Protein AF-A0A937V7T0-F1 (afdb_monomer_lite)

Structure (mmCIF, N/CA/C/O backbone):
data_AF-A0A937V7T0-F1
#
_entry.id   AF-A0A937V7T0-F1
#
loop_
_atom_site.group_PDB
_atom_site.id
_atom_site.type_symbol
_atom_site.label_atom_id
_atom_site.label_alt_id
_atom_site.label_comp_id
_atom_site.label_asym_id
_atom_site.label_entity_id
_atom_site.label_seq_id
_atom_site.pdbx_PDB_ins_code
_atom_site.Cartn_x
_atom_site.Cartn_y
_atom_site.Cartn_z
_atom_site.occupancy
_atom_site.B_iso_or_equiv
_atom_site.auth_seq_id
_atom_site.auth_comp_id
_atom_site.auth_asym_id
_atom_site.auth_atom_id
_atom_site.pdbx_PDB_model_num
ATOM 1 N N . ALA A 1 1 ? 19.449 -15.587 -31.059 1.00 54.81 1 ALA A N 1
ATOM 2 C CA . ALA A 1 1 ? 17.989 -15.802 -31.189 1.00 54.81 1 ALA A CA 1
ATOM 3 C C . ALA A 1 1 ? 17.597 -15.607 -32.650 1.00 54.81 1 ALA A C 1
ATOM 5 O O . ALA A 1 1 ? 18.315 -14.890 -33.337 1.00 54.81 1 ALA A O 1
ATOM 6 N N . ALA A 1 2 ? 16.520 -16.229 -33.144 1.00 70.38 2 ALA A N 1
ATOM 7 C CA . ALA A 1 2 ? 16.022 -15.907 -34.486 1.00 70.38 2 ALA A CA 1
ATOM 8 C C . ALA A 1 2 ? 15.699 -14.396 -34.561 1.00 70.38 2 ALA A C 1
ATOM 10 O O . ALA A 1 2 ? 15.141 -13.869 -33.594 1.00 70.38 2 ALA A O 1
ATOM 11 N N . PRO A 1 3 ? 16.054 -13.688 -35.648 1.00 67.50 3 PRO A N 1
ATOM 12 C CA . PRO A 1 3 ? 15.946 -12.228 -35.719 1.00 67.50 3 PRO A CA 1
ATOM 13 C C . PRO A 1 3 ? 14.509 -11.705 -35.546 1.00 67.50 3 PRO A C 1
ATOM 15 O O . PRO A 1 3 ? 14.329 -10.595 -35.059 1.00 67.50 3 PRO A O 1
ATOM 18 N N . THR A 1 4 ? 13.492 -12.521 -35.834 1.00 84.75 4 THR A N 1
ATOM 19 C CA . THR A 1 4 ? 12.067 -12.170 -35.692 1.00 84.75 4 THR A CA 1
ATOM 20 C C . THR A 1 4 ? 11.474 -12.538 -34.332 1.00 84.75 4 THR A C 1
ATOM 22 O O . THR A 1 4 ? 10.326 -12.217 -34.058 1.00 84.75 4 THR A O 1
ATOM 25 N N . ALA A 1 5 ? 12.234 -13.170 -33.430 1.00 89.44 5 ALA A N 1
ATOM 26 C CA . ALA A 1 5 ? 11.671 -13.800 -32.236 1.00 89.44 5 ALA A CA 1
ATOM 27 C C . ALA A 1 5 ? 10.850 -12.852 -31.343 1.00 89.44 5 ALA A C 1
ATOM 29 O O . ALA A 1 5 ? 9.887 -13.309 -30.734 1.00 89.44 5 ALA A O 1
ATOM 30 N N . ILE A 1 6 ? 11.240 -11.579 -31.223 1.00 91.75 6 ILE A N 1
ATOM 31 C CA . ILE A 1 6 ? 10.503 -10.557 -30.456 1.00 91.75 6 ILE A CA 1
ATOM 32 C C . ILE A 1 6 ? 9.344 -9.970 -31.274 1.00 91.75 6 ILE A C 1
ATOM 34 O O . ILE A 1 6 ? 8.326 -9.613 -30.697 1.00 91.75 6 ILE A O 1
ATOM 38 N N . GLN A 1 7 ? 9.469 -9.904 -32.600 1.00 89.50 7 GLN A N 1
ATOM 39 C CA . GLN A 1 7 ? 8.379 -9.473 -33.482 1.00 89.50 7 GLN A CA 1
ATOM 40 C C . GLN A 1 7 ? 7.221 -10.480 -33.435 1.00 89.50 7 GLN A C 1
ATOM 42 O O . GLN A 1 7 ? 6.069 -10.081 -33.312 1.00 89.50 7 GLN A O 1
ATOM 47 N N . ASP A 1 8 ? 7.544 -11.776 -33.438 1.00 92.19 8 ASP A N 1
ATOM 48 C CA . ASP A 1 8 ? 6.568 -12.870 -33.372 1.00 92.19 8 ASP A CA 1
ATOM 49 C C . ASP A 1 8 ? 5.848 -12.943 -32.008 1.00 92.19 8 ASP A C 1
ATOM 51 O O . ASP A 1 8 ? 4.727 -13.436 -31.912 1.00 92.19 8 ASP A O 1
ATOM 55 N N . ASP A 1 9 ? 6.494 -12.478 -30.933 1.00 95.56 9 ASP A N 1
ATOM 56 C CA . ASP A 1 9 ? 5.943 -12.467 -29.572 1.00 95.56 9 ASP A CA 1
ATOM 57 C C . ASP A 1 9 ? 6.499 -11.273 -28.768 1.00 95.56 9 ASP A C 1
ATOM 59 O O . ASP A 1 9 ? 7.510 -11.420 -28.063 1.00 95.56 9 ASP A O 1
ATOM 63 N N . PRO A 1 10 ? 5.843 -10.095 -28.831 1.00 95.94 10 PRO A N 1
ATOM 64 C CA . PRO A 1 10 ? 6.327 -8.857 -28.209 1.00 95.94 10 PRO A CA 1
ATOM 65 C C . PRO A 1 10 ? 6.536 -8.951 -26.694 1.00 95.94 10 PRO A C 1
ATOM 67 O O . PRO A 1 10 ? 7.383 -8.249 -26.142 1.00 95.94 10 PRO A O 1
ATOM 70 N N . LEU A 1 11 ? 5.854 -9.880 -26.008 1.00 97.19 11 LEU A N 1
ATOM 71 C CA . LEU A 1 11 ? 6.065 -10.154 -24.580 1.00 97.19 11 LEU A CA 1
ATOM 72 C C . LEU A 1 11 ? 7.529 -10.512 -24.269 1.00 97.19 11 LEU A C 1
ATOM 74 O O . LEU A 1 11 ? 8.022 -10.277 -23.163 1.00 97.19 11 LEU A O 1
ATOM 78 N N . ARG A 1 12 ? 8.256 -11.073 -25.242 1.00 96.81 12 ARG A N 1
ATOM 79 C CA . ARG A 1 12 ? 9.672 -11.418 -25.086 1.00 96.81 12 ARG A CA 1
ATOM 80 C C . ARG A 1 12 ? 10.554 -10.197 -24.838 1.00 96.81 12 ARG A C 1
ATOM 82 O O . ARG A 1 12 ? 11.613 -10.371 -24.245 1.00 96.81 12 ARG A O 1
ATOM 89 N N . ALA A 1 13 ? 10.119 -8.989 -25.201 1.00 96.56 13 ALA A N 1
ATOM 90 C CA . ALA A 1 13 ? 10.805 -7.754 -24.830 1.00 96.56 13 ALA A CA 1
ATOM 91 C C . ALA A 1 13 ? 10.806 -7.539 -23.305 1.00 96.56 13 ALA A C 1
ATOM 93 O O . ALA A 1 13 ? 11.864 -7.310 -22.720 1.00 96.56 13 ALA A O 1
ATOM 94 N N . LEU A 1 14 ? 9.652 -7.721 -22.646 1.00 96.88 14 LEU A N 1
ATOM 95 C CA . LEU A 1 14 ? 9.545 -7.652 -21.182 1.00 96.88 14 LEU A CA 1
ATOM 96 C C . LEU A 1 14 ? 10.373 -8.763 -20.518 1.00 96.88 14 LEU A C 1
ATOM 98 O O . LEU A 1 14 ? 11.143 -8.503 -19.592 1.00 96.88 14 LEU A O 1
ATOM 102 N N . ARG A 1 15 ? 10.305 -9.990 -21.059 1.00 96.81 15 ARG A N 1
ATOM 103 C CA . ARG A 1 15 ? 11.122 -11.122 -20.581 1.00 96.81 15 ARG A CA 1
ATOM 104 C C . ARG A 1 15 ? 12.617 -10.871 -20.720 1.00 96.81 15 ARG A C 1
ATOM 106 O O . ARG A 1 15 ? 13.365 -11.255 -19.828 1.00 96.81 15 ARG A O 1
ATOM 113 N N . ALA A 1 16 ? 13.061 -10.264 -21.820 1.00 95.50 16 ALA A N 1
ATOM 114 C CA . ALA A 1 16 ? 14.467 -9.939 -22.036 1.00 95.50 16 ALA A CA 1
ATOM 115 C C . ALA A 1 16 ? 14.968 -8.966 -20.964 1.00 95.50 16 ALA A C 1
ATOM 117 O O . ALA A 1 16 ? 16.021 -9.205 -20.380 1.00 95.50 16 ALA A O 1
ATOM 118 N N . VAL A 1 17 ? 14.179 -7.936 -20.640 1.00 95.69 17 VAL A N 1
ATOM 119 C CA . VAL A 1 17 ? 14.479 -7.001 -19.546 1.00 95.69 17 VAL A CA 1
ATOM 120 C C . VAL A 1 17 ? 14.519 -7.720 -18.199 1.00 95.69 17 VAL A C 1
ATOM 122 O O . VAL A 1 17 ? 15.493 -7.560 -17.460 1.00 95.69 17 VAL A O 1
ATOM 125 N N . ARG A 1 18 ? 13.524 -8.571 -17.902 1.00 95.94 18 ARG A N 1
ATOM 126 C CA . ARG A 1 18 ? 13.512 -9.363 -16.665 1.00 95.94 18 ARG A CA 1
ATOM 127 C C . ARG A 1 18 ? 14.758 -10.228 -16.529 1.00 95.94 18 ARG A C 1
ATOM 129 O O . ARG A 1 18 ? 15.444 -10.150 -15.519 1.00 95.94 18 ARG A O 1
ATOM 136 N N . LEU A 1 19 ? 15.062 -11.030 -17.547 1.00 94.56 19 LEU A N 1
ATOM 137 C CA . LEU A 1 19 ? 16.209 -11.936 -17.536 1.00 94.56 19 LEU A CA 1
ATOM 138 C C . LEU A 1 19 ? 17.535 -11.176 -17.449 1.00 94.56 19 LEU A C 1
ATOM 140 O O . LEU A 1 19 ? 18.403 -11.593 -16.691 1.00 94.56 19 LEU A O 1
ATOM 144 N N . ALA A 1 20 ? 17.676 -10.056 -18.163 1.00 93.38 20 ALA A N 1
ATOM 145 C CA . ALA A 1 20 ? 18.885 -9.242 -18.120 1.00 93.38 20 ALA A CA 1
ATOM 146 C C . ALA A 1 20 ? 19.186 -8.739 -16.703 1.00 93.38 20 ALA A C 1
ATOM 148 O O . ALA A 1 20 ? 20.307 -8.880 -16.229 1.00 93.38 20 ALA A O 1
ATOM 149 N N . VAL A 1 21 ? 18.192 -8.209 -15.984 1.00 92.12 21 VAL A N 1
ATOM 150 C CA . VAL A 1 21 ? 18.433 -7.715 -14.617 1.00 92.12 21 VAL A CA 1
ATOM 151 C C . VAL A 1 21 ? 18.510 -8.854 -13.603 1.00 92.12 21 VAL A C 1
ATOM 153 O O . VAL A 1 21 ? 19.365 -8.804 -12.726 1.00 92.12 21 VAL A O 1
ATOM 156 N N . SER A 1 22 ? 17.653 -9.877 -13.702 1.00 90.75 22 SER A N 1
ATOM 157 C CA . SER A 1 22 ? 17.640 -10.994 -12.744 1.00 90.75 22 SER A CA 1
ATOM 158 C C . SER A 1 22 ? 18.892 -11.868 -12.812 1.00 90.75 22 SER A C 1
ATOM 160 O O . SER A 1 22 ? 19.263 -12.446 -11.798 1.00 90.75 22 SER A O 1
ATOM 162 N N . LEU A 1 23 ? 19.518 -11.987 -13.986 1.00 91.81 23 LEU A N 1
ATOM 163 C CA . LEU A 1 23 ? 20.726 -12.792 -14.202 1.00 91.81 23 LEU A CA 1
ATOM 164 C C . LEU A 1 23 ? 21.989 -11.936 -14.374 1.00 91.81 23 LEU A C 1
ATOM 166 O O . LEU A 1 23 ? 23.038 -12.471 -14.714 1.00 91.81 23 LEU A O 1
ATOM 170 N N . GLU A 1 24 ? 21.881 -10.618 -14.182 1.00 91.25 24 GLU A N 1
ATOM 171 C CA . GLU A 1 24 ? 22.983 -9.659 -14.341 1.00 91.25 24 GLU A CA 1
ATOM 172 C C . GLU A 1 24 ? 23.672 -9.725 -15.721 1.00 91.25 24 GLU A C 1
ATOM 174 O O . GLU A 1 24 ? 24.883 -9.566 -15.858 1.00 91.25 24 GLU A O 1
ATOM 179 N N . LEU A 1 25 ? 22.875 -9.933 -16.773 1.00 93.12 25 LEU A N 1
ATOM 180 C CA . LEU A 1 25 ? 23.322 -10.013 -18.162 1.00 93.12 25 LEU A CA 1
ATOM 181 C C . LEU A 1 25 ? 23.140 -8.682 -18.900 1.00 93.12 25 LEU A C 1
ATOM 183 O O . LEU A 1 25 ? 22.287 -7.857 -18.568 1.00 93.12 25 LEU A O 1
ATOM 187 N N . GLN A 1 26 ? 23.905 -8.507 -19.977 1.00 92.81 26 GLN A N 1
ATOM 188 C CA . GLN A 1 26 ? 23.728 -7.405 -20.921 1.00 92.81 26 GLN A CA 1
ATOM 189 C C . GLN A 1 26 ? 22.924 -7.862 -22.140 1.00 92.81 26 GLN A C 1
ATOM 191 O O . GLN A 1 26 ? 23.176 -8.925 -22.707 1.00 92.81 26 GLN A O 1
ATOM 196 N N . ILE A 1 27 ? 21.961 -7.041 -22.564 1.00 92.56 27 ILE A N 1
ATOM 197 C CA . ILE A 1 27 ? 21.230 -7.267 -23.813 1.00 92.56 27 ILE A CA 1
ATOM 198 C C . ILE A 1 27 ? 22.128 -6.818 -24.968 1.00 92.56 27 ILE A C 1
ATOM 200 O O . ILE A 1 27 ? 22.554 -5.665 -25.013 1.00 92.56 27 ILE A O 1
ATOM 204 N N . GLU A 1 28 ? 22.397 -7.721 -25.910 1.00 94.50 28 GLU A N 1
ATOM 205 C CA . GLU A 1 28 ? 23.161 -7.422 -27.124 1.00 94.50 28 GLU A CA 1
ATOM 206 C C . GLU A 1 28 ? 22.555 -6.222 -27.892 1.00 94.50 28 GLU A C 1
ATOM 208 O O . GLU A 1 28 ? 21.328 -6.164 -28.036 1.00 94.50 28 GLU A O 1
ATOM 213 N N . PRO A 1 29 ? 23.366 -5.302 -28.459 1.00 93.00 29 PRO A N 1
ATOM 214 C CA . PRO A 1 29 ? 22.870 -4.113 -29.162 1.00 93.00 29 PRO A CA 1
ATOM 215 C C . PRO A 1 29 ? 21.818 -4.384 -30.249 1.00 93.00 29 PRO A C 1
ATOM 217 O O . PRO A 1 29 ? 20.822 -3.664 -30.328 1.00 93.00 29 PRO A O 1
ATOM 220 N N . ALA A 1 30 ? 21.991 -5.439 -31.054 1.00 91.56 30 ALA A N 1
ATOM 221 C CA . ALA A 1 30 ? 21.019 -5.816 -32.083 1.00 91.56 30 ALA A CA 1
ATOM 222 C C . ALA A 1 30 ? 19.675 -6.248 -31.469 1.00 91.56 30 ALA A C 1
ATOM 224 O O . ALA A 1 30 ? 18.610 -5.798 -31.892 1.00 91.56 30 ALA A O 1
ATOM 225 N N . THR A 1 31 ? 19.721 -7.054 -30.403 1.00 93.12 31 THR A N 1
ATOM 226 C CA . THR A 1 31 ? 18.528 -7.468 -29.652 1.00 93.12 31 THR A CA 1
ATOM 227 C C . THR A 1 31 ? 17.846 -6.268 -28.990 1.00 93.12 31 THR A C 1
ATOM 229 O O . THR A 1 31 ? 16.620 -6.185 -28.988 1.00 93.12 31 THR A O 1
ATOM 232 N N . LEU A 1 32 ? 18.614 -5.300 -28.484 1.00 93.25 32 LEU A N 1
ATOM 233 C CA . LEU A 1 32 ? 18.079 -4.081 -27.876 1.00 93.25 32 LEU A CA 1
ATOM 234 C C . LEU A 1 32 ? 17.244 -3.253 -28.864 1.00 93.25 32 LEU A C 1
ATOM 236 O O . LEU A 1 32 ? 16.213 -2.697 -28.481 1.00 93.25 32 LEU A O 1
ATOM 240 N N . GLY A 1 33 ? 17.653 -3.206 -30.137 1.00 92.19 33 GLY A N 1
ATOM 241 C CA . GLY A 1 33 ? 16.866 -2.594 -31.210 1.00 92.19 33 GLY A CA 1
ATOM 242 C C . GLY A 1 33 ? 15.484 -3.237 -31.347 1.00 92.19 33 GLY A C 1
ATOM 243 O O . GLY A 1 33 ? 14.475 -2.534 -31.376 1.00 92.19 33 GLY A O 1
ATOM 244 N N . HIS A 1 34 ? 15.420 -4.571 -31.329 1.00 93.81 34 HIS A N 1
ATOM 245 C CA . HIS A 1 34 ? 14.153 -5.308 -31.378 1.00 93.81 34 HIS A CA 1
ATOM 246 C C . HIS A 1 34 ? 13.306 -5.124 -30.111 1.00 93.81 34 HIS A C 1
ATOM 248 O O . HIS A 1 34 ? 12.088 -5.011 -30.203 1.00 93.81 34 HIS A O 1
ATOM 254 N N . VAL A 1 35 ? 13.935 -5.052 -28.933 1.00 94.81 35 VAL A N 1
ATOM 255 C CA . VAL A 1 35 ? 13.242 -4.785 -27.662 1.00 94.81 35 VAL A CA 1
ATOM 256 C C . VAL A 1 35 ? 12.553 -3.419 -27.691 1.00 94.81 35 VAL A C 1
ATOM 258 O O . VAL A 1 35 ? 11.394 -3.326 -27.302 1.00 94.81 35 VAL A O 1
ATOM 261 N N . ARG A 1 36 ? 13.221 -2.373 -28.197 1.00 94.19 36 ARG A N 1
ATOM 262 C CA . ARG A 1 36 ? 12.617 -1.036 -28.344 1.00 94.19 36 ARG A CA 1
ATOM 263 C C . ARG A 1 36 ? 11.476 -1.028 -29.361 1.00 94.19 36 ARG A C 1
ATOM 265 O O . ARG A 1 36 ? 10.423 -0.461 -29.088 1.00 94.19 36 ARG A O 1
ATOM 272 N N . ALA A 1 37 ? 11.663 -1.692 -30.502 1.00 92.44 37 ALA A N 1
ATOM 273 C CA . ALA A 1 37 ? 10.636 -1.795 -31.539 1.00 92.44 37 ALA A CA 1
ATOM 274 C C . ALA A 1 37 ? 9.373 -2.542 -31.064 1.00 92.44 37 ALA A C 1
ATOM 276 O O . ALA A 1 37 ? 8.284 -2.300 -31.574 1.00 92.44 37 ALA A O 1
ATOM 277 N N . ALA A 1 38 ? 9.490 -3.414 -30.055 1.00 93.50 38 ALA A N 1
ATOM 278 C CA . ALA A 1 38 ? 8.354 -4.155 -29.512 1.00 93.50 38 ALA A CA 1
ATOM 279 C C . ALA A 1 38 ? 7.282 -3.261 -28.871 1.00 93.50 38 ALA A C 1
ATOM 281 O O . ALA A 1 38 ? 6.136 -3.698 -28.765 1.00 93.50 38 ALA A O 1
ATOM 282 N N . ARG A 1 39 ? 7.623 -2.027 -28.465 1.00 91.56 39 ARG A N 1
ATOM 283 C CA . ARG A 1 39 ? 6.689 -1.070 -27.848 1.00 91.56 39 ARG A CA 1
ATOM 284 C C . ARG A 1 39 ? 5.387 -0.949 -28.634 1.00 91.56 39 ARG A C 1
ATOM 286 O O . ARG A 1 39 ? 4.314 -1.033 -28.044 1.00 91.56 39 ARG A O 1
ATOM 293 N N . ASP A 1 40 ? 5.490 -0.810 -29.951 1.00 89.81 40 ASP A N 1
ATOM 294 C CA . ASP A 1 40 ? 4.345 -0.544 -30.827 1.00 89.81 40 ASP A CA 1
ATOM 295 C C . ASP A 1 40 ? 3.435 -1.782 -30.994 1.00 89.81 40 ASP A C 1
ATOM 297 O O . ASP A 1 40 ? 2.316 -1.684 -31.493 1.00 89.81 40 ASP A O 1
ATOM 301 N N . HIS A 1 41 ? 3.888 -2.948 -30.521 1.00 92.38 41 HIS A N 1
ATOM 302 C CA . HIS A 1 41 ? 3.184 -4.226 -30.619 1.00 92.38 41 HIS A CA 1
ATOM 303 C C . HIS A 1 41 ? 2.805 -4.829 -29.256 1.00 92.38 41 HIS A C 1
ATOM 305 O O . HIS A 1 41 ? 2.068 -5.814 -29.215 1.00 92.38 41 HIS A O 1
ATOM 311 N N . LEU A 1 42 ? 3.246 -4.250 -28.130 1.00 91.44 42 LEU A N 1
ATOM 312 C CA . LEU A 1 42 ? 2.926 -4.765 -26.789 1.00 91.44 42 LEU A CA 1
ATOM 313 C C . LEU A 1 42 ? 1.420 -4.773 -26.499 1.00 91.44 42 LEU A C 1
ATOM 315 O O . LEU A 1 42 ? 0.943 -5.673 -25.812 1.00 91.44 42 LEU A O 1
ATOM 319 N N . ALA A 1 43 ? 0.661 -3.835 -27.069 1.00 88.88 43 ALA A N 1
ATOM 320 C CA . ALA A 1 43 ? -0.796 -3.790 -26.935 1.00 88.88 43 ALA A CA 1
ATOM 321 C C . ALA A 1 43 ? -1.511 -5.007 -27.558 1.00 88.88 43 ALA A C 1
ATOM 323 O O . ALA A 1 43 ? -2.645 -5.299 -27.188 1.00 88.88 43 ALA A O 1
ATOM 324 N N . ALA A 1 44 ? -0.863 -5.726 -28.485 1.00 91.69 44 ALA A N 1
ATOM 325 C CA . ALA A 1 44 ? -1.405 -6.945 -29.088 1.00 91.69 44 ALA A CA 1
ATOM 326 C C . ALA A 1 44 ? -1.199 -8.194 -28.210 1.00 91.69 44 ALA A C 1
ATOM 328 O O . ALA A 1 44 ? -1.784 -9.245 -28.473 1.00 91.69 44 ALA A O 1
ATOM 329 N N . VAL A 1 45 ? -0.361 -8.108 -27.173 1.00 96.06 45 VAL A N 1
ATOM 330 C CA . VAL A 1 45 ? -0.142 -9.210 -26.234 1.00 96.06 45 VAL A CA 1
ATOM 331 C C . VAL A 1 45 ? -1.354 -9.326 -25.314 1.00 96.06 45 VAL A C 1
ATOM 333 O O . VAL A 1 45 ? -1.812 -8.335 -24.749 1.00 96.06 45 VAL A O 1
ATOM 336 N N . SER A 1 46 ? -1.857 -10.549 -25.120 1.00 96.69 46 SER A N 1
ATOM 337 C CA . SER A 1 46 ? -2.962 -10.805 -24.191 1.00 96.69 46 SER A CA 1
ATOM 338 C C . SER A 1 46 ? -2.650 -10.263 -22.797 1.00 96.69 46 SER A C 1
ATOM 340 O O . SER A 1 46 ? -1.570 -10.516 -22.250 1.00 96.69 46 SER A O 1
ATOM 342 N N . THR A 1 47 ? -3.632 -9.609 -22.200 1.00 95.06 47 THR A N 1
ATOM 343 C CA . THR A 1 47 ? -3.544 -8.993 -20.882 1.00 95.06 47 THR A CA 1
ATOM 344 C C . THR A 1 47 ? -3.015 -9.926 -19.795 1.00 95.06 47 THR A C 1
ATOM 346 O O . THR A 1 47 ? -2.160 -9.515 -19.020 1.00 95.06 47 THR A O 1
ATOM 349 N N . GLU A 1 48 ? -3.473 -11.175 -19.747 1.00 95.94 48 GLU A N 1
ATOM 350 C CA . GLU A 1 48 ? -3.093 -12.160 -18.732 1.00 95.94 48 GLU A CA 1
ATOM 351 C C . GLU A 1 48 ? -1.596 -12.474 -18.812 1.00 95.94 48 GLU A C 1
ATOM 353 O O . GLU A 1 48 ? -0.902 -12.480 -17.802 1.00 95.94 48 GLU A O 1
ATOM 358 N N . ARG A 1 49 ? -1.056 -12.632 -20.028 1.00 97.12 49 ARG A N 1
ATOM 359 C CA . ARG A 1 49 ? 0.385 -12.852 -20.234 1.00 97.12 49 ARG A CA 1
ATOM 360 C C . ARG A 1 49 ? 1.213 -11.633 -19.823 1.00 97.12 49 ARG A C 1
ATOM 362 O O . ARG A 1 49 ? 2.290 -11.799 -19.251 1.00 97.12 49 ARG A O 1
ATOM 369 N N . THR A 1 50 ? 0.721 -10.426 -20.106 1.00 96.62 50 THR A N 1
ATOM 370 C CA . THR A 1 50 ? 1.358 -9.173 -19.676 1.00 96.62 50 THR A CA 1
ATOM 371 C C . THR A 1 50 ? 1.327 -9.034 -18.153 1.00 96.62 50 THR A C 1
ATOM 373 O O . THR A 1 50 ? 2.361 -8.727 -17.561 1.00 96.62 50 THR A O 1
ATOM 376 N N . ARG A 1 51 ? 0.187 -9.327 -17.509 1.00 96.00 51 ARG A N 1
ATOM 377 C CA . ARG A 1 51 ? 0.044 -9.383 -16.047 1.00 96.00 51 ARG A CA 1
ATOM 378 C C . ARG A 1 51 ? 1.046 -10.363 -15.449 1.00 96.00 51 ARG A C 1
ATOM 380 O O . ARG A 1 51 ? 1.803 -9.974 -14.570 1.00 96.00 51 ARG A O 1
ATOM 387 N N . ASP A 1 52 ? 1.084 -11.603 -15.926 1.00 95.69 52 ASP A N 1
ATOM 388 C CA . ASP A 1 52 ? 1.939 -12.641 -15.345 1.00 95.69 52 ASP A CA 1
ATOM 389 C C . ASP A 1 52 ? 3.427 -12.279 -15.450 1.00 95.69 52 ASP A C 1
ATOM 391 O O . ASP A 1 52 ? 4.203 -12.530 -14.528 1.00 95.69 52 ASP A O 1
ATOM 395 N N . GLU A 1 53 ? 3.848 -11.672 -16.563 1.00 97.06 53 GLU A N 1
ATOM 396 C CA . GLU A 1 53 ? 5.225 -11.205 -16.713 1.00 97.06 53 GLU A CA 1
ATOM 397 C C . GLU A 1 53 ? 5.519 -9.998 -15.812 1.00 97.06 53 GLU A C 1
ATOM 399 O O . GLU A 1 53 ? 6.551 -9.996 -15.141 1.00 97.06 53 GLU A O 1
ATOM 404 N N . LEU A 1 54 ? 4.602 -9.026 -15.715 1.00 96.25 54 LEU A N 1
ATOM 405 C CA . LEU A 1 54 ? 4.717 -7.897 -14.787 1.00 96.25 54 LEU A CA 1
ATOM 406 C C . LEU A 1 54 ? 4.835 -8.380 -13.333 1.00 96.25 54 LEU A C 1
ATOM 408 O O . LEU A 1 54 ? 5.729 -7.941 -12.614 1.00 96.25 54 LEU A O 1
ATOM 412 N N . MET A 1 55 ? 3.995 -9.325 -12.908 1.00 94.94 55 MET A N 1
ATOM 413 C CA . MET A 1 55 ? 4.017 -9.874 -11.550 1.00 94.94 55 MET A CA 1
ATOM 414 C C . MET A 1 55 ? 5.325 -10.605 -11.239 1.00 94.94 55 MET A C 1
ATOM 416 O O . MET A 1 55 ? 5.830 -10.511 -10.121 1.00 94.94 55 MET A O 1
ATOM 420 N N . ARG A 1 56 ? 5.938 -11.282 -12.220 1.00 94.94 56 ARG A N 1
ATOM 421 C CA . ARG A 1 56 ? 7.294 -11.843 -12.063 1.00 94.94 56 ARG A CA 1
ATOM 422 C C . ARG A 1 56 ? 8.360 -10.755 -11.951 1.00 94.94 56 ARG A C 1
ATOM 424 O O . ARG A 1 56 ? 9.327 -10.932 -11.218 1.00 94.94 56 ARG A O 1
ATOM 431 N N . MET A 1 57 ? 8.218 -9.650 -12.683 1.00 95.00 57 MET A N 1
ATOM 432 C CA . MET A 1 57 ? 9.159 -8.526 -12.616 1.00 95.00 57 MET A CA 1
ATOM 433 C C . MET A 1 57 ? 9.100 -7.818 -11.260 1.00 95.00 57 MET A C 1
ATOM 435 O O . MET A 1 57 ? 10.147 -7.546 -10.679 1.00 95.00 57 MET A O 1
ATOM 439 N N . LEU A 1 58 ? 7.898 -7.583 -10.731 1.00 92.44 58 LEU A N 1
ATOM 440 C CA . LEU A 1 58 ? 7.686 -6.947 -9.426 1.00 92.44 58 LEU A CA 1
ATOM 441 C C . LEU A 1 58 ? 8.199 -7.790 -8.246 1.00 92.44 58 LEU A C 1
ATOM 443 O O . LEU A 1 58 ? 8.471 -7.250 -7.181 1.00 92.44 58 LEU A O 1
ATOM 447 N N . GLN A 1 59 ? 8.372 -9.097 -8.441 1.00 87.50 59 GLN A N 1
ATOM 448 C CA . GLN A 1 59 ? 8.946 -10.007 -7.445 1.00 87.50 59 GLN A CA 1
ATOM 449 C C . GLN A 1 59 ? 10.449 -10.229 -7.578 1.00 87.50 59 GLN A C 1
ATOM 451 O O . GLN A 1 59 ? 11.047 -10.887 -6.726 1.00 87.50 59 GLN A O 1
ATOM 456 N N . ALA A 1 60 ? 11.067 -9.744 -8.652 1.00 89.00 60 ALA A N 1
ATOM 457 C CA . ALA A 1 60 ? 12.496 -9.913 -8.827 1.00 89.00 60 ALA A CA 1
ATOM 458 C C . ALA A 1 60 ? 13.265 -9.204 -7.695 1.00 89.00 60 ALA A C 1
ATOM 460 O O . ALA A 1 60 ? 12.742 -8.266 -7.096 1.00 89.00 60 ALA A O 1
ATOM 461 N N . PRO A 1 61 ? 14.534 -9.569 -7.437 1.00 82.06 61 PRO A N 1
ATOM 462 C CA . PRO A 1 61 ? 15.313 -8.965 -6.352 1.00 82.06 61 PRO A CA 1
ATOM 463 C C . PRO A 1 61 ? 15.458 -7.435 -6.427 1.00 82.06 61 PRO A C 1
ATOM 465 O O . PRO A 1 61 ? 15.706 -6.794 -5.412 1.00 82.06 61 PRO A O 1
ATOM 468 N N . ARG A 1 62 ? 15.337 -6.845 -7.626 1.00 84.81 62 ARG A N 1
ATOM 469 C CA . ARG A 1 62 ? 15.471 -5.399 -7.879 1.00 84.81 62 ARG A CA 1
ATOM 470 C C . ARG A 1 62 ? 14.355 -4.900 -8.816 1.00 84.81 62 ARG A C 1
ATOM 472 O O . ARG A 1 62 ? 14.623 -4.662 -10.000 1.00 84.81 62 ARG A O 1
ATOM 479 N N . PRO A 1 63 ? 13.104 -4.783 -8.335 1.00 92.06 63 PRO A N 1
ATOM 480 C CA . PRO A 1 63 ? 11.957 -4.491 -9.190 1.00 92.06 63 PRO A CA 1
ATOM 481 C C . PRO A 1 63 ? 11.962 -3.051 -9.722 1.00 92.06 63 PRO A C 1
ATOM 483 O O . PRO A 1 63 ? 11.650 -2.846 -10.892 1.00 92.06 63 PRO A O 1
ATOM 486 N N . GLY A 1 64 ? 12.392 -2.048 -8.949 1.00 90.19 64 GLY A N 1
ATOM 487 C CA . GLY A 1 64 ? 12.451 -0.668 -9.446 1.00 90.19 64 GLY A CA 1
ATOM 488 C C . GLY A 1 64 ? 13.506 -0.500 -10.544 1.00 90.19 64 GLY A C 1
ATOM 489 O O . GLY A 1 64 ? 13.215 0.097 -11.578 1.00 90.19 64 GLY A O 1
ATOM 490 N N . ARG A 1 65 ? 14.681 -1.141 -10.426 1.00 90.31 65 ARG A N 1
ATOM 491 C CA . ARG A 1 65 ? 15.678 -1.215 -11.522 1.00 90.31 65 ARG A CA 1
ATOM 492 C C . ARG A 1 65 ? 15.101 -1.810 -12.813 1.00 90.31 65 ARG A C 1
ATOM 494 O O . ARG A 1 65 ? 15.416 -1.319 -13.897 1.00 90.31 65 ARG A O 1
ATOM 501 N N . LEU A 1 66 ? 14.270 -2.849 -12.713 1.00 94.69 66 LEU A N 1
ATOM 502 C CA . LEU A 1 66 ? 13.574 -3.425 -13.868 1.00 94.69 66 LEU A CA 1
ATOM 503 C C . LEU A 1 66 ? 12.619 -2.423 -14.514 1.00 94.69 66 LEU A C 1
ATOM 505 O O . LEU A 1 66 ? 12.656 -2.247 -15.731 1.00 94.69 66 LEU A O 1
ATOM 509 N N . LEU A 1 67 ? 11.795 -1.752 -13.708 1.00 96.19 67 LEU A N 1
ATOM 510 C CA . LEU A 1 67 ? 10.847 -0.751 -14.196 1.00 96.19 67 LEU A CA 1
ATOM 511 C C . LEU A 1 67 ? 11.561 0.462 -14.817 1.00 96.19 67 LEU A C 1
ATOM 513 O O . LEU A 1 67 ? 11.142 0.926 -15.874 1.00 96.19 67 LEU A O 1
ATOM 517 N N . ARG A 1 68 ? 12.686 0.919 -14.248 1.00 95.25 68 ARG A N 1
ATOM 518 C CA . ARG A 1 68 ? 13.537 1.969 -14.846 1.00 95.25 68 ARG A CA 1
ATOM 519 C C . ARG A 1 68 ? 14.087 1.549 -16.206 1.00 95.25 68 ARG A C 1
ATOM 521 O O . ARG A 1 68 ? 14.106 2.350 -17.136 1.00 95.25 68 ARG A O 1
ATOM 528 N N . LEU A 1 69 ? 14.529 0.295 -16.342 1.00 94.88 69 LEU A N 1
ATOM 529 C CA . LEU A 1 69 ? 15.004 -0.212 -17.628 1.00 94.88 69 LEU A CA 1
ATOM 530 C C . LEU A 1 69 ? 13.858 -0.313 -18.645 1.00 94.88 69 LEU A C 1
ATOM 532 O O . LEU A 1 69 ? 14.059 0.039 -19.803 1.00 94.88 69 LEU A O 1
ATOM 536 N N . LEU A 1 70 ? 12.653 -0.720 -18.230 1.00 96.12 70 LEU A N 1
ATOM 537 C CA . LEU A 1 70 ? 11.473 -0.649 -19.096 1.00 96.12 70 LEU A CA 1
ATOM 538 C C . LEU A 1 70 ? 11.178 0.787 -19.542 1.00 96.12 70 LEU A C 1
ATOM 540 O O . LEU A 1 70 ? 10.892 0.988 -20.719 1.00 96.12 70 LEU A O 1
ATOM 544 N N . ASP A 1 71 ? 11.254 1.770 -18.643 1.00 95.81 71 ASP A N 1
ATOM 545 C CA . ASP A 1 71 ? 10.994 3.175 -18.981 1.00 95.81 71 ASP A CA 1
ATOM 546 C C . ASP A 1 71 ? 12.032 3.714 -19.970 1.00 95.81 71 ASP A C 1
ATOM 548 O O . ASP A 1 71 ? 11.671 4.251 -21.014 1.00 95.81 71 ASP A O 1
ATOM 552 N N . HIS A 1 72 ? 13.320 3.449 -19.728 1.00 94.12 72 HIS A N 1
ATOM 553 C CA . HIS A 1 72 ? 14.402 3.842 -20.636 1.00 94.12 72 HIS A CA 1
ATOM 554 C C . HIS A 1 72 ? 14.276 3.216 -22.038 1.00 94.12 72 HIS A C 1
ATOM 556 O O . HIS A 1 72 ? 14.763 3.764 -23.029 1.00 94.12 72 HIS A O 1
ATOM 562 N N . LEU A 1 73 ? 13.628 2.053 -22.138 1.00 94.50 73 LEU A N 1
ATOM 563 C CA . LEU A 1 73 ? 13.344 1.379 -23.406 1.00 94.50 73 LEU A CA 1
ATOM 564 C C . LEU A 1 73 ? 11.980 1.761 -24.001 1.00 94.50 73 LEU A C 1
ATOM 566 O O . LEU A 1 73 ? 11.648 1.281 -25.082 1.00 94.50 73 LEU A O 1
ATOM 570 N N . GLY A 1 74 ? 11.215 2.629 -23.331 1.00 94.00 74 GLY A N 1
ATOM 571 C CA . GLY A 1 74 ? 9.896 3.090 -23.763 1.00 94.00 74 GLY A CA 1
ATOM 572 C C . GLY A 1 74 ? 8.783 2.050 -23.608 1.00 94.00 74 GLY A C 1
ATOM 573 O O . GLY A 1 74 ? 7.758 2.165 -24.270 1.00 94.00 74 GLY A O 1
ATOM 574 N N . LEU A 1 75 ? 8.981 1.020 -22.782 1.00 96.25 75 LEU A N 1
ATOM 575 C CA . LEU A 1 75 ? 8.052 -0.104 -22.609 1.00 96.25 75 LEU A CA 1
ATOM 576 C C . LEU A 1 75 ? 7.189 0.013 -21.347 1.00 96.25 75 LEU A C 1
ATOM 578 O O . LEU A 1 75 ? 6.143 -0.629 -21.277 1.00 96.25 75 LEU A O 1
ATOM 582 N N . LEU A 1 76 ? 7.606 0.802 -20.347 1.00 96.00 76 LEU A N 1
ATOM 583 C CA . LEU A 1 76 ? 6.928 0.861 -19.045 1.00 96.00 76 LEU A CA 1
ATOM 584 C C . LEU A 1 76 ? 5.462 1.285 -19.179 1.00 96.00 76 LEU A C 1
ATOM 586 O O . LEU A 1 76 ? 4.570 0.583 -18.706 1.00 96.00 76 LEU A O 1
ATOM 590 N N . THR A 1 77 ? 5.203 2.396 -19.863 1.00 94.25 77 THR A N 1
ATOM 591 C CA . THR A 1 77 ? 3.857 2.979 -19.950 1.00 94.25 77 THR A CA 1
ATOM 592 C C . THR A 1 77 ? 2.956 2.291 -20.972 1.00 94.25 77 THR A C 1
ATOM 594 O O . THR A 1 77 ? 1.743 2.477 -20.943 1.00 94.25 77 THR A O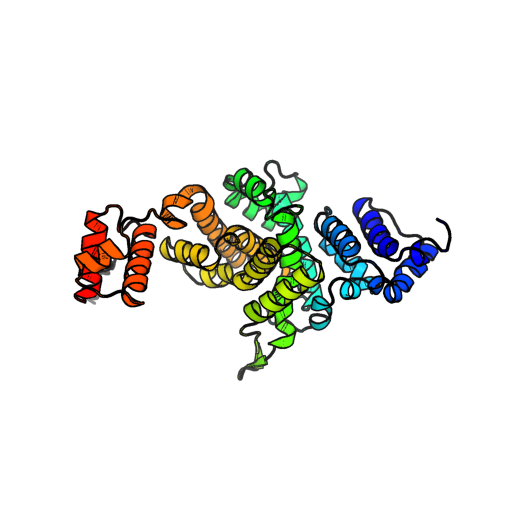 1
ATOM 597 N N . ALA A 1 78 ? 3.504 1.381 -21.786 1.00 93.12 78 ALA A N 1
ATOM 598 C CA . ALA A 1 78 ? 2.698 0.422 -22.541 1.00 93.12 78 ALA A CA 1
ATOM 599 C C . ALA A 1 78 ? 2.043 -0.632 -21.622 1.00 93.12 78 ALA A C 1
ATOM 601 O O . ALA A 1 78 ? 0.981 -1.161 -21.943 1.00 93.12 78 ALA A O 1
ATOM 602 N N . VAL A 1 79 ? 2.660 -0.934 -20.473 1.00 94.12 79 VAL A N 1
ATOM 603 C CA . VAL A 1 79 ? 2.155 -1.905 -19.486 1.00 94.12 79 VAL A CA 1
ATOM 604 C C . VAL A 1 79 ? 1.368 -1.207 -18.371 1.00 94.12 79 VAL A C 1
ATOM 606 O O . VAL A 1 79 ? 0.271 -1.647 -18.008 1.00 94.12 79 VAL A O 1
ATOM 609 N N . LEU A 1 80 ? 1.911 -0.101 -17.859 1.00 96.44 80 LEU A N 1
ATOM 610 C CA . LEU A 1 80 ? 1.360 0.728 -16.785 1.00 96.44 80 LEU A CA 1
ATOM 611 C C . LEU A 1 80 ? 1.163 2.179 -17.272 1.00 96.44 80 LEU A C 1
ATOM 613 O O . LEU A 1 80 ? 1.930 3.067 -16.891 1.00 96.44 80 LEU A O 1
ATOM 617 N N . PRO A 1 81 ? 0.173 2.443 -18.146 1.00 96.38 81 PRO A N 1
ATOM 618 C CA . PRO A 1 81 ? -0.134 3.786 -18.645 1.00 96.38 81 PRO A CA 1
ATOM 619 C C . PRO A 1 81 ? -0.442 4.803 -17.540 1.00 96.38 81 PRO A C 1
ATOM 621 O O . PRO A 1 81 ? -0.245 5.997 -17.745 1.00 96.38 81 PRO A O 1
ATOM 624 N N . GLU A 1 82 ? -0.873 4.354 -16.359 1.00 97.81 82 GLU A N 1
ATOM 625 C CA . GLU A 1 82 ? -1.152 5.201 -15.194 1.00 97.81 82 GLU A CA 1
ATOM 626 C C . GLU A 1 82 ? 0.094 5.948 -14.681 1.00 97.81 82 GLU A C 1
ATOM 628 O O . GLU A 1 82 ? -0.038 6.915 -13.935 1.00 97.81 82 GLU A O 1
ATOM 633 N N . LEU A 1 83 ? 1.296 5.529 -15.093 1.00 97.38 83 LEU A N 1
ATOM 634 C CA . LEU A 1 83 ? 2.560 6.161 -14.709 1.00 97.38 83 LEU A CA 1
ATOM 635 C C . LEU A 1 83 ? 2.983 7.300 -15.638 1.00 97.38 83 LEU A C 1
ATOM 637 O O . LEU A 1 83 ? 3.781 8.142 -15.231 1.00 97.38 83 LEU A O 1
ATOM 641 N N . GLU A 1 84 ? 2.460 7.356 -16.866 1.00 96.75 84 GLU A N 1
ATOM 642 C CA . GLU A 1 84 ? 2.837 8.397 -17.831 1.00 96.75 84 GLU A CA 1
ATOM 643 C C . GLU A 1 84 ? 2.529 9.815 -17.318 1.00 96.75 84 GLU A C 1
ATOM 645 O O . GLU A 1 84 ? 3.405 10.669 -17.420 1.00 96.75 84 GLU A O 1
ATOM 650 N N . PRO A 1 85 ? 1.375 10.095 -16.674 1.00 97.00 85 PRO A N 1
ATOM 651 C CA . PRO A 1 85 ? 1.103 11.420 -16.112 1.00 97.00 85 PRO A CA 1
ATOM 652 C C . PRO A 1 85 ? 2.058 11.845 -14.986 1.00 97.00 85 PRO A C 1
ATOM 654 O O . PRO A 1 85 ? 2.132 13.028 -14.660 1.00 97.00 85 PRO A O 1
ATOM 657 N N . LEU A 1 86 ? 2.776 10.900 -14.368 1.00 96.50 86 LEU A N 1
ATOM 658 C CA . LEU A 1 86 ? 3.792 11.198 -13.357 1.00 96.50 86 LEU A CA 1
ATOM 659 C C . LEU A 1 86 ? 5.147 11.551 -13.974 1.00 96.50 86 LEU A C 1
ATOM 661 O O . LEU A 1 86 ? 6.040 12.013 -13.248 1.00 96.50 86 LEU A O 1
ATOM 665 N N . ARG A 1 87 ? 5.324 11.330 -15.285 1.00 93.94 87 ARG A N 1
ATOM 666 C CA . ARG A 1 87 ? 6.544 11.693 -16.000 1.00 93.94 87 ARG A CA 1
ATOM 667 C C . ARG A 1 87 ? 6.772 13.180 -15.831 1.00 93.94 87 ARG A C 1
ATOM 669 O O . ARG A 1 87 ? 5.913 14.008 -16.116 1.00 93.94 87 ARG A O 1
ATOM 676 N N . ASP A 1 88 ? 7.939 13.498 -15.295 1.00 90.12 88 ASP A N 1
ATOM 677 C CA . ASP A 1 88 ? 8.330 14.858 -14.991 1.00 90.12 88 ASP A CA 1
ATOM 678 C C . ASP A 1 88 ? 7.319 15.647 -14.139 1.00 90.12 88 ASP A C 1
ATOM 680 O O . ASP A 1 88 ? 7.355 16.876 -14.152 1.00 90.12 88 ASP A O 1
ATOM 684 N N . LEU A 1 89 ? 6.464 15.008 -13.336 1.00 94.81 89 LEU A N 1
ATOM 685 C CA . LEU A 1 89 ? 5.609 15.735 -12.399 1.00 94.81 89 LEU A CA 1
ATOM 686 C C . LEU A 1 89 ? 6.473 16.348 -11.288 1.00 94.81 89 LEU A C 1
ATOM 688 O O . LEU A 1 89 ? 7.250 15.651 -10.631 1.00 94.81 89 LEU A O 1
ATOM 692 N N . ALA A 1 90 ? 6.368 17.662 -11.085 1.00 93.19 90 ALA A N 1
ATOM 693 C CA . ALA A 1 90 ? 7.074 18.334 -9.999 1.00 93.19 90 ALA A CA 1
ATOM 694 C C . ALA A 1 90 ? 6.519 17.877 -8.642 1.00 93.19 90 ALA A C 1
ATOM 696 O O . ALA A 1 90 ? 5.307 17.792 -8.472 1.00 93.19 90 ALA A O 1
ATOM 697 N N . GLN A 1 91 ? 7.399 17.641 -7.670 1.00 91.06 91 GLN A N 1
ATOM 698 C CA . GLN A 1 91 ? 7.017 17.283 -6.304 1.00 91.06 91 GLN A CA 1
ATOM 699 C C . GLN A 1 91 ? 7.453 18.391 -5.332 1.00 91.06 91 GLN A C 1
ATOM 701 O O . GLN A 1 91 ? 8.515 18.991 -5.523 1.00 91.06 91 GLN A O 1
ATOM 706 N N . PRO A 1 92 ? 6.666 18.686 -4.283 1.00 88.69 92 PRO A N 1
ATOM 707 C CA . PRO A 1 92 ? 7.087 19.605 -3.237 1.00 88.69 92 PRO A CA 1
ATOM 708 C C . PRO A 1 92 ? 8.198 18.983 -2.379 1.00 88.69 92 PRO A C 1
ATOM 710 O O . PRO A 1 92 ? 8.280 17.761 -2.229 1.00 88.69 92 PRO A O 1
ATOM 713 N N . ALA A 1 93 ? 9.007 19.833 -1.740 1.00 85.69 93 ALA A N 1
ATOM 714 C CA . ALA A 1 93 ? 9.938 19.395 -0.701 1.00 85.69 93 ALA A CA 1
ATOM 715 C C . ALA A 1 93 ? 9.214 18.507 0.343 1.00 85.69 93 ALA A C 1
ATOM 717 O O . ALA A 1 93 ? 8.055 18.790 0.666 1.00 85.69 93 ALA A O 1
ATOM 718 N N . PRO A 1 94 ? 9.856 17.447 0.868 1.00 88.88 94 PRO A N 1
ATOM 719 C CA . PRO A 1 94 ? 11.285 17.128 0.760 1.00 88.88 94 PRO A CA 1
ATOM 720 C C . PRO A 1 94 ? 11.679 16.273 -0.458 1.00 88.88 94 PRO A C 1
ATOM 722 O O . PRO A 1 94 ? 12.827 15.848 -0.537 1.00 88.88 94 PRO A O 1
ATOM 725 N N . HIS A 1 95 ? 10.766 16.006 -1.397 1.00 89.75 95 HIS A N 1
ATOM 726 C CA . HIS A 1 95 ? 11.051 15.132 -2.536 1.00 89.75 95 HIS A CA 1
ATOM 727 C C . HIS A 1 95 ? 12.202 15.679 -3.386 1.00 89.75 95 HIS A C 1
ATOM 729 O O . HIS A 1 95 ? 12.137 16.801 -3.889 1.00 89.75 95 HIS A O 1
ATOM 735 N N . VAL A 1 96 ? 13.235 14.859 -3.582 1.00 91.12 96 VAL A N 1
ATOM 736 C CA . VAL A 1 96 ? 14.362 15.184 -4.475 1.00 91.12 96 VAL A CA 1
ATOM 737 C C . VAL A 1 96 ? 14.148 14.693 -5.911 1.00 91.12 96 VAL A C 1
ATOM 739 O O . VAL A 1 96 ? 14.851 15.121 -6.823 1.00 91.12 96 VAL A O 1
ATOM 742 N N . PHE A 1 97 ? 13.178 13.796 -6.112 1.00 91.62 97 PHE A N 1
ATOM 743 C CA . PHE A 1 97 ? 12.836 13.192 -7.399 1.00 91.62 97 PHE A CA 1
ATOM 744 C C . PHE A 1 97 ? 11.503 13.731 -7.935 1.00 91.62 97 PHE A C 1
ATOM 746 O O . PHE A 1 97 ? 10.632 14.149 -7.168 1.00 91.62 97 PHE A O 1
ATOM 753 N N . ARG A 1 98 ? 11.331 13.685 -9.262 1.00 94.19 98 ARG A N 1
ATOM 754 C CA . ARG A 1 98 ? 10.040 13.942 -9.927 1.00 94.19 98 ARG A CA 1
ATOM 755 C C . ARG A 1 98 ? 9.104 12.739 -9.752 1.00 94.19 98 ARG A C 1
ATOM 757 O O . ARG A 1 98 ? 9.558 11.679 -9.334 1.00 94.19 98 ARG A O 1
ATOM 764 N N . GLY A 1 99 ? 7.816 12.890 -10.065 1.00 95.31 99 GLY A N 1
ATOM 765 C CA . GLY A 1 99 ? 6.769 11.900 -9.760 1.00 95.31 99 GLY A CA 1
ATOM 766 C C . GLY A 1 99 ? 7.117 10.452 -10.133 1.00 95.31 99 GLY A C 1
ATOM 767 O O . GLY A 1 99 ? 7.097 9.575 -9.267 1.00 95.31 99 GLY A O 1
ATOM 768 N N . LEU A 1 100 ? 7.490 10.198 -11.393 1.00 96.38 100 LEU A N 1
ATOM 769 C CA . LEU A 1 100 ? 7.858 8.850 -11.845 1.00 96.38 100 LEU A CA 1
ATOM 770 C C . LEU A 1 100 ? 9.127 8.327 -11.153 1.00 96.38 100 LEU A C 1
ATOM 772 O O . LEU A 1 100 ? 9.115 7.228 -10.605 1.00 96.38 100 LEU A O 1
ATOM 776 N N . ASP A 1 101 ? 10.203 9.114 -11.116 1.00 95.50 101 ASP A N 1
ATOM 777 C CA . ASP A 1 101 ? 11.465 8.707 -10.479 1.00 95.50 101 ASP A CA 1
ATOM 778 C C . ASP A 1 101 ? 11.303 8.431 -8.980 1.00 95.50 101 ASP A C 1
ATOM 780 O O . ASP A 1 101 ? 11.888 7.481 -8.455 1.00 95.50 101 ASP A O 1
ATOM 784 N N . HIS A 1 102 ? 10.481 9.231 -8.296 1.00 96.31 102 HIS A N 1
ATOM 785 C CA . HIS A 1 102 ? 10.090 9.004 -6.911 1.00 96.31 102 HIS A CA 1
ATOM 786 C C . HIS A 1 102 ? 9.365 7.665 -6.776 1.00 96.31 102 HIS A C 1
ATOM 788 O O . HIS A 1 102 ? 9.784 6.828 -5.985 1.00 96.31 102 HIS A O 1
ATOM 794 N N . THR A 1 103 ? 8.352 7.415 -7.605 1.00 97.12 103 THR A N 1
ATOM 795 C CA . THR A 1 103 ? 7.591 6.157 -7.601 1.00 97.12 103 THR A CA 1
ATOM 796 C C . THR A 1 103 ? 8.502 4.939 -7.783 1.00 97.12 103 THR A C 1
ATOM 798 O O . THR A 1 103 ? 8.415 3.969 -7.029 1.00 97.12 103 THR A O 1
ATOM 801 N N . LEU A 1 104 ? 9.436 4.993 -8.737 1.00 96.00 104 LEU A N 1
ATOM 802 C CA . LEU A 1 104 ? 10.397 3.910 -8.965 1.00 96.00 104 LEU A CA 1
ATOM 803 C C . LEU A 1 104 ? 11.391 3.760 -7.803 1.00 96.00 104 LEU A C 1
ATOM 805 O O . LEU A 1 104 ? 11.762 2.638 -7.460 1.00 96.00 104 LEU A O 1
ATOM 809 N N . SER A 1 105 ? 11.780 4.868 -7.164 1.00 95.56 105 SER A N 1
ATOM 810 C CA . SER A 1 105 ? 12.562 4.860 -5.923 1.00 95.56 105 SER A CA 1
ATOM 811 C C . SER A 1 105 ? 11.806 4.164 -4.788 1.00 95.56 105 SER A C 1
ATOM 813 O O . SER A 1 105 ? 12.372 3.293 -4.137 1.00 95.56 105 SER A O 1
ATOM 815 N N . VAL A 1 106 ? 10.514 4.453 -4.588 1.00 97.50 106 VAL A N 1
ATOM 816 C CA . VAL A 1 106 ? 9.677 3.794 -3.566 1.00 97.50 106 VAL A CA 1
ATOM 817 C C . VAL A 1 106 ? 9.609 2.282 -3.789 1.00 97.50 106 VAL A C 1
ATOM 819 O O . VAL A 1 106 ? 9.736 1.518 -2.835 1.00 97.50 106 VAL A O 1
ATOM 822 N N . VAL A 1 107 ? 9.481 1.829 -5.039 1.00 97.75 107 VAL A N 1
ATOM 823 C CA . VAL A 1 107 ? 9.503 0.396 -5.380 1.00 97.75 107 VAL A CA 1
ATOM 824 C C . VAL A 1 107 ? 10.845 -0.256 -5.012 1.00 97.75 107 VAL A C 1
ATOM 826 O O . VAL A 1 107 ? 10.850 -1.345 -4.434 1.00 97.75 107 VAL A O 1
ATOM 829 N N . ASP A 1 108 ? 11.977 0.396 -5.299 1.00 94.25 108 ASP A N 1
ATOM 830 C CA . ASP A 1 108 ? 13.304 -0.088 -4.883 1.00 94.25 108 ASP A CA 1
ATOM 831 C C . ASP A 1 108 ? 13.414 -0.141 -3.344 1.00 94.25 108 ASP A C 1
ATOM 833 O O . ASP A 1 108 ? 13.766 -1.178 -2.777 1.00 94.25 108 ASP A O 1
ATOM 837 N N . ARG A 1 109 ? 13.021 0.940 -2.655 1.00 95.62 109 ARG A N 1
ATOM 838 C CA . ARG A 1 109 ? 13.075 1.047 -1.188 1.00 95.62 109 ARG A CA 1
ATOM 839 C C . ARG A 1 109 ? 12.176 0.046 -0.480 1.00 95.62 109 ARG A C 1
ATOM 841 O O . ARG A 1 109 ? 12.549 -0.453 0.577 1.00 95.62 109 ARG A O 1
ATOM 848 N N . LEU A 1 110 ? 11.023 -0.278 -1.058 1.00 97.44 110 LEU A N 1
ATOM 849 C CA . LEU A 1 110 ? 10.165 -1.344 -0.557 1.00 97.44 110 LEU A CA 1
ATOM 850 C C . LEU A 1 110 ? 10.888 -2.693 -0.635 1.00 97.44 110 LEU A C 1
ATOM 852 O O . LEU A 1 110 ? 10.883 -3.439 0.337 1.00 97.44 110 LEU A O 1
ATOM 856 N N . GLY A 1 111 ? 11.558 -2.991 -1.752 1.00 95.00 111 GLY A N 1
ATOM 857 C CA . GLY A 1 111 ? 12.371 -4.202 -1.889 1.00 95.00 111 GLY A CA 1
ATOM 858 C C . GLY A 1 111 ? 13.471 -4.302 -0.835 1.00 95.00 111 GLY A C 1
ATOM 859 O O . GLY A 1 111 ? 13.615 -5.344 -0.196 1.00 95.00 111 GLY A O 1
ATOM 860 N N . ASP A 1 112 ? 14.210 -3.217 -0.617 1.00 94.19 112 ASP A N 1
ATOM 861 C CA . ASP A 1 112 ? 15.269 -3.152 0.393 1.00 94.19 112 ASP A CA 1
ATOM 862 C C . ASP A 1 112 ? 14.727 -3.334 1.815 1.00 94.19 112 ASP A C 1
ATOM 864 O O . ASP A 1 112 ? 15.239 -4.156 2.576 1.00 94.19 112 ASP A O 1
ATOM 868 N N . LEU A 1 113 ? 13.647 -2.623 2.148 1.00 95.81 113 LEU A N 1
ATOM 869 C CA . LEU A 1 113 ? 12.983 -2.714 3.443 1.00 95.81 113 LEU A CA 1
ATOM 870 C C . LEU A 1 113 ? 12.500 -4.136 3.730 1.00 95.81 113 LEU A C 1
ATOM 872 O O . LEU A 1 113 ? 12.731 -4.650 4.821 1.00 95.81 113 LEU A O 1
ATOM 876 N N . LEU A 1 114 ? 11.837 -4.779 2.765 1.00 95.38 114 LEU A N 1
ATOM 877 C CA . LEU A 1 114 ? 11.334 -6.135 2.962 1.00 95.38 114 LEU A CA 1
ATOM 878 C C . LEU A 1 114 ? 12.476 -7.134 3.170 1.00 95.38 114 LEU A C 1
ATOM 880 O O . LEU A 1 114 ? 12.338 -7.992 4.030 1.00 95.38 114 LEU A O 1
ATOM 884 N N . ARG A 1 115 ? 13.609 -6.995 2.464 1.00 93.81 115 ARG A N 1
ATOM 885 C CA . ARG A 1 115 ? 14.803 -7.834 2.695 1.00 93.81 115 ARG A CA 1
ATOM 886 C C . ARG A 1 115 ? 15.399 -7.624 4.086 1.00 93.81 115 ARG A C 1
ATOM 888 O O . ARG A 1 115 ? 15.779 -8.582 4.747 1.00 93.81 115 ARG A O 1
ATOM 895 N N . ALA A 1 116 ? 15.441 -6.381 4.566 1.00 94.81 116 ALA A N 1
ATOM 896 C CA . ALA A 1 116 ? 15.900 -6.067 5.920 1.00 94.81 116 ALA A CA 1
ATOM 897 C C . ALA A 1 116 ? 14.962 -6.609 7.024 1.00 94.81 116 ALA A C 1
ATOM 899 O O . ALA A 1 116 ? 15.370 -6.708 8.187 1.00 94.81 116 ALA A O 1
ATOM 900 N N . LEU A 1 117 ? 13.716 -6.944 6.670 1.00 95.62 117 LEU A N 1
ATOM 901 C CA . LEU A 1 117 ? 12.678 -7.489 7.550 1.00 95.62 117 LEU A CA 1
ATOM 902 C C . LEU A 1 117 ? 12.372 -8.973 7.287 1.00 95.62 117 LEU A C 1
ATOM 904 O O . LEU A 1 117 ? 11.418 -9.502 7.855 1.00 95.62 117 LEU A O 1
ATOM 908 N N . GLU A 1 118 ? 13.168 -9.660 6.468 1.00 94.31 118 GLU A N 1
ATOM 909 C CA . GLU A 1 118 ? 13.104 -11.119 6.363 1.00 94.31 118 GLU A CA 1
ATOM 910 C C . GLU A 1 118 ? 13.500 -11.766 7.704 1.00 94.31 118 GLU A C 1
ATOM 912 O O . GLU A 1 118 ? 14.272 -11.168 8.459 1.00 94.31 118 GLU A O 1
ATOM 917 N N . PRO A 1 119 ? 13.014 -12.983 8.024 1.00 92.44 119 PRO A N 1
ATOM 918 C CA . PRO A 1 119 ? 13.364 -13.687 9.264 1.00 92.44 119 PRO A CA 1
ATOM 919 C C . PRO A 1 119 ? 14.876 -13.739 9.531 1.00 92.44 119 PRO A C 1
ATOM 921 O O . PRO A 1 119 ? 15.340 -13.404 10.626 1.00 92.44 119 PRO A O 1
ATOM 924 N N . LEU A 1 120 ? 15.644 -14.058 8.487 1.00 88.50 120 LEU A N 1
ATOM 925 C CA . LEU A 1 120 ? 17.103 -14.095 8.475 1.00 88.50 120 LEU A CA 1
ATOM 926 C C . LEU A 1 120 ? 17.626 -13.136 7.393 1.00 88.50 120 LEU A C 1
ATOM 928 O O . LEU A 1 120 ? 17.878 -13.572 6.269 1.00 88.50 120 LEU A O 1
ATOM 932 N N . PRO A 1 121 ? 17.770 -11.834 7.695 1.00 83.19 121 PRO A N 1
ATOM 933 C CA . PRO A 1 121 ? 18.265 -10.877 6.721 1.00 83.19 121 PRO A CA 1
ATOM 934 C C . PRO A 1 121 ? 19.751 -11.139 6.463 1.00 83.19 121 PRO A C 1
ATOM 936 O O . PRO A 1 121 ? 20.519 -11.390 7.394 1.00 83.19 121 PRO A O 1
ATOM 939 N N . GLY A 1 122 ? 20.168 -11.057 5.200 1.00 82.81 122 GLY A N 1
ATOM 940 C CA . GLY A 1 122 ? 21.591 -11.080 4.858 1.00 82.81 122 GLY A CA 1
ATOM 941 C C . GLY A 1 122 ? 22.325 -9.866 5.437 1.00 82.81 122 GLY A C 1
ATOM 942 O O . GLY A 1 122 ? 21.725 -8.804 5.602 1.00 82.81 122 GLY A O 1
ATOM 943 N N . GLU A 1 123 ? 23.626 -10.001 5.704 1.00 80.81 123 GLU A N 1
ATOM 944 C CA . GLU A 1 123 ? 24.448 -8.920 6.280 1.00 80.81 123 GLU A CA 1
ATOM 945 C C . GLU A 1 123 ? 24.353 -7.622 5.458 1.00 80.81 123 GLU A C 1
ATOM 947 O O . GLU A 1 123 ? 24.131 -6.545 6.010 1.00 80.81 123 GLU A O 1
ATOM 952 N N . ASP A 1 124 ? 24.379 -7.736 4.127 1.00 82.38 124 ASP A N 1
ATOM 953 C CA . ASP A 1 124 ? 24.254 -6.598 3.208 1.00 82.38 124 ASP A CA 1
ATOM 954 C C . ASP A 1 124 ? 22.898 -5.877 3.296 1.00 82.38 124 ASP A C 1
ATOM 956 O O . ASP A 1 124 ? 22.806 -4.688 2.990 1.00 82.38 124 ASP A O 1
ATOM 960 N N . ALA A 1 125 ? 21.825 -6.569 3.699 1.00 79.81 125 ALA A N 1
ATOM 961 C CA . ALA A 1 125 ? 20.481 -5.988 3.767 1.00 79.81 125 ALA A CA 1
ATOM 962 C C . ALA A 1 125 ? 20.316 -5.017 4.947 1.00 79.81 125 ALA A C 1
ATOM 964 O O . ALA A 1 125 ? 19.429 -4.165 4.923 1.00 79.81 125 ALA A O 1
ATOM 965 N N . VAL A 1 126 ? 21.169 -5.137 5.967 1.00 83.94 126 VAL A N 1
ATOM 966 C CA . VAL A 1 126 ? 21.149 -4.313 7.187 1.00 83.94 126 VAL A CA 1
ATOM 967 C C . VAL A 1 126 ? 22.432 -3.501 7.377 1.00 83.94 126 VAL A C 1
ATOM 969 O O . VAL A 1 126 ? 22.595 -2.846 8.404 1.00 83.94 126 VAL A O 1
ATOM 972 N N . ALA A 1 127 ? 23.334 -3.522 6.391 1.00 79.06 127 ALA A N 1
ATOM 973 C CA . ALA A 1 127 ? 24.579 -2.755 6.410 1.00 79.06 127 ALA A CA 1
ATOM 974 C C . ALA A 1 127 ? 24.340 -1.234 6.359 1.00 79.06 127 ALA A C 1
ATOM 976 O O . ALA A 1 127 ? 25.135 -0.457 6.887 1.00 79.06 127 ALA A O 1
ATOM 977 N N . ASP A 1 128 ? 23.239 -0.803 5.739 1.00 86.06 128 ASP A N 1
ATOM 978 C CA . ASP A 1 128 ? 22.789 0.587 5.773 1.00 86.06 128 ASP A CA 1
ATOM 979 C C . ASP A 1 128 ? 22.182 0.934 7.144 1.00 86.06 128 ASP A C 1
ATOM 981 O O . ASP A 1 128 ? 21.277 0.247 7.615 1.00 86.06 128 ASP A O 1
ATOM 985 N N . LEU A 1 129 ? 22.635 2.026 7.771 1.00 88.44 129 LEU A N 1
ATOM 986 C CA . LEU A 1 129 ? 22.189 2.430 9.114 1.00 88.44 129 LEU A CA 1
ATOM 987 C C . LEU A 1 129 ? 20.677 2.688 9.180 1.00 88.44 129 LEU A C 1
ATOM 989 O O . LEU A 1 129 ? 20.043 2.375 10.190 1.00 88.44 129 LEU A O 1
ATOM 993 N N . THR A 1 130 ? 20.087 3.238 8.115 1.00 93.81 130 THR A N 1
ATOM 994 C CA . THR A 1 130 ? 18.653 3.545 8.065 1.00 93.81 130 THR A CA 1
ATOM 995 C C . THR A 1 130 ? 17.818 2.264 8.064 1.00 93.81 130 THR A C 1
ATOM 997 O O . THR A 1 130 ? 16.907 2.119 8.888 1.00 93.81 130 THR A O 1
ATOM 1000 N N . LEU A 1 131 ? 18.152 1.304 7.197 1.00 93.94 131 LEU A N 1
ATOM 1001 C CA . LEU A 1 131 ? 17.507 -0.014 7.177 1.00 93.94 131 LEU A CA 1
ATOM 1002 C C . LEU A 1 131 ? 17.827 -0.842 8.429 1.00 93.94 131 LEU A C 1
ATOM 1004 O O . LEU A 1 131 ? 16.945 -1.533 8.941 1.00 93.94 131 LEU A O 1
ATOM 1008 N N . GLY A 1 132 ? 19.043 -0.727 8.964 1.00 93.44 132 GLY A N 1
ATOM 1009 C CA . GLY A 1 132 ? 19.462 -1.352 10.215 1.00 93.44 132 GLY A CA 1
ATOM 1010 C C . GLY A 1 132 ? 18.603 -0.917 11.403 1.00 93.44 132 GLY A C 1
ATOM 1011 O O . GLY A 1 132 ? 18.175 -1.763 12.188 1.00 93.44 132 GLY A O 1
ATOM 1012 N N . GLU A 1 133 ? 18.253 0.372 11.506 1.00 94.94 133 GLU A N 1
ATOM 1013 C CA . GLU A 1 133 ? 17.332 0.853 12.545 1.00 94.94 133 GLU A CA 1
ATOM 1014 C C . GLU A 1 133 ? 15.940 0.218 12.417 1.00 94.94 133 GLU A C 1
ATOM 1016 O O . GLU A 1 133 ? 15.396 -0.279 13.409 1.00 94.94 133 GLU A O 1
ATOM 1021 N N . ALA A 1 134 ? 15.353 0.209 11.214 1.00 96.25 134 ALA A N 1
ATOM 1022 C CA . ALA A 1 134 ? 14.053 -0.430 11.000 1.00 96.25 134 ALA A CA 1
ATOM 1023 C C . ALA A 1 134 ? 14.112 -1.926 11.325 1.00 96.25 134 ALA A C 1
ATOM 1025 O O . ALA A 1 134 ? 13.240 -2.438 12.025 1.00 96.25 134 ALA A O 1
ATOM 1026 N N . SER A 1 135 ? 15.171 -2.607 10.891 1.00 95.44 135 SER A N 1
ATOM 1027 C CA . SER A 1 135 ? 15.389 -4.024 11.164 1.00 95.44 135 SER A CA 1
ATOM 1028 C C . SER A 1 135 ? 15.496 -4.318 12.663 1.00 95.44 135 SER A C 1
ATOM 1030 O O . SER A 1 135 ? 14.877 -5.264 13.148 1.00 95.44 135 SER A O 1
ATOM 1032 N N . LEU A 1 136 ? 16.210 -3.482 13.422 1.00 95.50 136 LEU A N 1
ATOM 1033 C CA . LEU A 1 136 ? 16.346 -3.615 14.872 1.00 95.50 136 LEU A CA 1
ATOM 1034 C C . LEU A 1 136 ? 15.011 -3.384 15.594 1.00 95.50 136 LEU A C 1
ATOM 1036 O O . LEU A 1 136 ? 14.631 -4.152 16.475 1.00 95.50 136 LEU A O 1
ATOM 1040 N N . ARG A 1 137 ? 14.282 -2.323 15.229 1.00 97.19 137 ARG A N 1
ATOM 1041 C CA . ARG A 1 137 ? 13.066 -1.898 15.948 1.00 97.19 137 ARG A CA 1
ATOM 1042 C C . ARG A 1 137 ? 11.822 -2.696 15.574 1.00 97.19 137 ARG A C 1
ATOM 1044 O O . ARG A 1 137 ? 10.899 -2.789 16.385 1.00 97.19 137 ARG A O 1
ATOM 1051 N N . LEU A 1 138 ? 11.784 -3.245 14.364 1.00 98.00 138 LEU A N 1
ATOM 1052 C CA . LEU A 1 138 ? 10.672 -4.043 13.845 1.00 98.00 138 LEU A CA 1
ATOM 1053 C C . LEU A 1 138 ? 11.003 -5.543 13.803 1.00 98.00 138 LEU A C 1
ATOM 1055 O O . LEU A 1 138 ? 10.132 -6.345 13.483 1.00 98.00 138 LEU A O 1
ATOM 1059 N N . GLY A 1 139 ? 12.229 -5.934 14.172 1.00 95.88 139 GLY A N 1
ATOM 1060 C CA . GLY A 1 139 ? 12.739 -7.304 14.062 1.00 95.88 139 GLY A CA 1
AT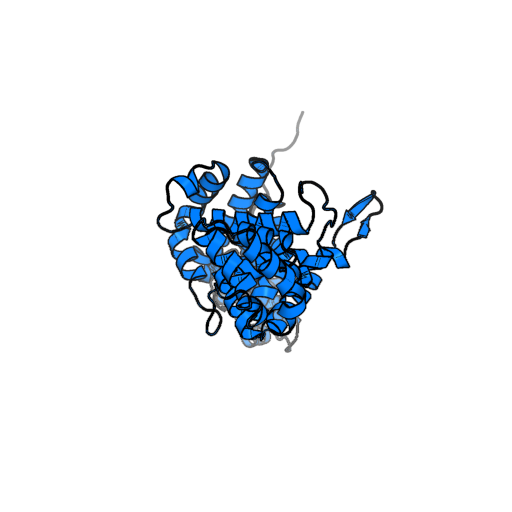OM 1061 C C . GLY A 1 139 ? 11.901 -8.360 14.782 1.00 95.88 139 GLY A C 1
ATOM 1062 O O . GLY A 1 139 ? 11.789 -9.486 14.307 1.00 95.88 139 GLY A O 1
ATOM 1063 N N . ARG A 1 140 ? 11.229 -7.985 15.877 1.00 97.31 140 ARG A N 1
ATOM 1064 C CA . ARG A 1 140 ? 10.301 -8.875 16.596 1.00 97.31 140 ARG A CA 1
ATOM 1065 C C . ARG A 1 140 ? 9.091 -9.326 15.764 1.00 97.31 140 ARG A C 1
ATOM 1067 O O . ARG A 1 140 ? 8.460 -10.310 16.119 1.00 97.31 140 ARG A O 1
ATOM 1074 N N . PHE A 1 141 ? 8.775 -8.629 14.671 1.00 98.25 141 PHE A N 1
ATOM 1075 C CA . PHE A 1 141 ? 7.621 -8.914 13.814 1.00 98.25 141 PHE A CA 1
ATOM 1076 C C . PHE A 1 141 ? 7.973 -9.678 12.533 1.00 98.25 141 PHE A C 1
ATOM 1078 O O . PHE A 1 141 ? 7.082 -9.900 11.722 1.00 98.25 141 PHE A O 1
ATOM 1085 N N . ARG A 1 142 ? 9.240 -10.058 12.304 1.00 97.31 142 ARG A N 1
ATOM 1086 C CA . ARG A 1 142 ? 9.691 -10.625 11.015 1.00 97.31 142 ARG A CA 1
ATOM 1087 C C . ARG A 1 142 ? 8.904 -11.864 10.590 1.00 97.31 142 ARG A C 1
ATOM 1089 O O . ARG A 1 142 ? 8.445 -11.912 9.458 1.00 97.31 142 ARG A O 1
ATOM 1096 N N . GLU A 1 143 ? 8.688 -12.810 11.504 1.00 97.69 143 GLU A N 1
ATOM 1097 C CA . GLU A 1 143 ? 7.896 -14.022 11.232 1.00 97.69 143 GLU A CA 1
ATOM 1098 C C . GLU A 1 143 ? 6.444 -13.680 10.860 1.00 97.69 143 GLU A C 1
ATOM 1100 O O . GLU A 1 143 ? 5.920 -14.153 9.856 1.00 97.69 143 GLU A O 1
ATOM 1105 N N . ALA A 1 144 ? 5.804 -12.785 11.620 1.00 98.12 144 ALA A N 1
ATOM 1106 C CA . ALA A 1 144 ? 4.428 -12.361 11.355 1.00 98.12 144 ALA A CA 1
ATOM 1107 C C . ALA A 1 144 ? 4.294 -11.580 10.034 1.00 98.12 144 ALA A C 1
ATOM 1109 O O . ALA A 1 144 ? 3.310 -11.733 9.311 1.00 98.12 144 ALA A O 1
ATOM 1110 N N . LEU A 1 145 ? 5.289 -10.752 9.700 1.00 98.38 145 LEU A N 1
ATOM 1111 C CA . LEU A 1 145 ? 5.354 -10.023 8.434 1.00 98.38 145 LEU A CA 1
ATOM 1112 C C . LEU A 1 145 ? 5.564 -10.968 7.249 1.00 98.38 145 LEU A C 1
ATOM 1114 O O . LEU A 1 145 ? 4.908 -10.801 6.223 1.00 98.38 145 LEU A O 1
ATOM 1118 N N . ASP A 1 146 ? 6.460 -11.943 7.381 1.00 97.56 146 ASP A N 1
ATOM 1119 C CA . ASP A 1 146 ? 6.733 -12.946 6.354 1.00 97.56 146 ASP A CA 1
ATOM 1120 C C . ASP A 1 146 ? 5.487 -13.793 6.061 1.00 97.56 146 ASP A C 1
ATOM 1122 O O . ASP A 1 146 ? 5.076 -13.905 4.903 1.00 97.56 146 ASP A O 1
ATOM 1126 N N . GLU A 1 147 ? 4.810 -14.273 7.107 1.00 97.56 147 GLU A N 1
ATOM 1127 C CA . GLU A 1 147 ? 3.529 -14.974 6.996 1.00 97.56 147 GLU A CA 1
ATOM 1128 C C . GLU A 1 147 ? 2.462 -14.088 6.329 1.00 97.56 147 GLU A C 1
ATOM 1130 O O . GLU A 1 147 ? 1.859 -14.474 5.325 1.00 97.56 147 GLU A O 1
ATOM 1135 N N . TYR A 1 148 ? 2.292 -12.843 6.794 1.00 97.75 148 TYR A N 1
ATOM 1136 C CA . TYR A 1 148 ? 1.353 -11.889 6.194 1.00 97.75 148 TYR A CA 1
ATOM 1137 C C . TYR A 1 148 ? 1.615 -11.670 4.695 1.00 97.75 148 TYR A C 1
ATOM 1139 O O . TYR A 1 148 ? 0.672 -11.621 3.906 1.00 97.75 148 TYR A O 1
ATOM 1147 N N . LEU A 1 149 ? 2.878 -11.516 4.286 1.00 97.19 149 LEU A N 1
ATOM 1148 C CA . LEU A 1 149 ? 3.268 -11.207 2.907 1.00 97.19 149 LEU A CA 1
ATOM 1149 C C . LEU A 1 149 ? 3.133 -12.404 1.953 1.00 97.19 149 LEU A C 1
ATOM 1151 O O . LEU A 1 149 ? 2.949 -12.195 0.744 1.00 97.19 149 LEU A O 1
ATOM 1155 N N . ARG A 1 150 ? 3.232 -13.636 2.468 1.00 96.06 150 ARG A N 1
ATOM 1156 C CA . ARG A 1 150 ? 3.076 -14.879 1.694 1.00 96.06 150 ARG A CA 1
ATOM 1157 C C . ARG A 1 150 ? 1.625 -15.270 1.452 1.00 96.06 150 ARG A C 1
ATOM 1159 O O . ARG A 1 150 ? 1.365 -15.942 0.459 1.00 96.06 150 ARG A O 1
ATOM 1166 N N . GLN A 1 151 ? 0.697 -14.819 2.292 1.00 96.81 151 GLN A N 1
ATOM 1167 C CA . GLN A 1 151 ? -0.726 -15.113 2.123 1.00 96.81 151 GLN A CA 1
ATOM 1168 C C . GLN A 1 151 ? -1.248 -14.643 0.760 1.00 96.81 151 GLN A C 1
ATOM 1170 O O . GLN A 1 151 ? -1.017 -13.502 0.343 1.00 96.81 151 GLN A O 1
ATOM 1175 N N . GLU A 1 152 ? -1.959 -15.535 0.072 1.00 95.88 152 GLU A N 1
ATOM 1176 C CA . GLU A 1 152 ? -2.706 -15.212 -1.142 1.00 95.88 152 GLU A CA 1
ATOM 1177 C C . GLU A 1 152 ? -3.966 -14.419 -0.799 1.00 95.88 152 GLU A C 1
ATOM 1179 O O . GLU A 1 152 ? -4.611 -14.668 0.219 1.00 95.88 152 GLU A O 1
ATOM 1184 N N . VAL A 1 153 ? -4.306 -13.439 -1.640 1.00 92.88 153 VAL A N 1
ATOM 1185 C CA . VAL A 1 153 ? -5.535 -12.650 -1.453 1.00 92.88 153 VAL A CA 1
ATOM 1186 C C . VAL A 1 153 ? -6.756 -13.382 -2.007 1.00 92.88 153 VAL A C 1
ATOM 1188 O O . VAL A 1 153 ? -7.805 -13.356 -1.374 1.00 92.88 153 VAL A O 1
ATOM 1191 N N . SER A 1 154 ? -6.619 -14.062 -3.148 1.00 89.00 154 SER A N 1
ATOM 1192 C CA . SER A 1 154 ? -7.695 -14.857 -3.752 1.00 89.00 154 SER A CA 1
ATOM 1193 C C . SER A 1 154 ? -7.171 -16.171 -4.337 1.00 89.00 154 SER A C 1
ATOM 1195 O O . SER A 1 154 ? -7.279 -17.215 -3.702 1.00 89.00 154 SER A O 1
ATOM 1197 N N . SER A 1 155 ? -6.584 -16.136 -5.532 1.00 69.69 155 SER A N 1
ATOM 1198 C CA . SER A 1 155 ? -5.956 -17.292 -6.169 1.00 69.69 155 SER A CA 1
ATOM 1199 C C . SER A 1 155 ? -4.907 -16.821 -7.177 1.00 69.69 155 SER A C 1
ATOM 1201 O O . SER A 1 155 ? -5.256 -16.415 -8.289 1.00 69.69 155 SER A O 1
ATOM 1203 N N . GLY A 1 156 ? -3.629 -16.871 -6.798 1.00 82.69 156 GLY A N 1
ATOM 1204 C CA . GLY A 1 156 ? -2.511 -1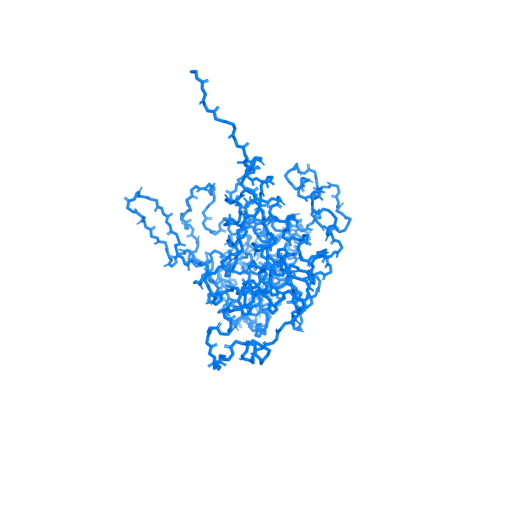6.692 -7.734 1.00 82.69 156 GLY A CA 1
ATOM 1205 C C . GLY A 1 156 ? -1.499 -15.593 -7.408 1.00 82.69 156 GLY A C 1
ATOM 1206 O O . GLY A 1 156 ? -0.387 -15.651 -7.933 1.00 82.69 156 GLY A O 1
ATOM 1207 N N . HIS A 1 157 ? -1.820 -14.631 -6.536 1.00 93.88 157 HIS A N 1
ATOM 1208 C CA . HIS A 1 157 ? -0.856 -13.618 -6.096 1.00 93.88 157 HIS A CA 1
ATOM 1209 C C . HIS A 1 157 ? -0.905 -13.406 -4.582 1.00 93.88 157 HIS A C 1
ATOM 1211 O O . HIS A 1 157 ? -1.965 -13.232 -3.975 1.00 93.88 157 HIS A O 1
ATOM 1217 N N . SER A 1 158 ? 0.279 -13.373 -3.971 1.00 95.81 158 SER A N 1
ATOM 1218 C CA . SER A 1 158 ? 0.412 -13.054 -2.552 1.00 95.81 158 SER A CA 1
ATOM 1219 C C . SER A 1 158 ? 0.271 -11.556 -2.284 1.00 95.81 158 SER A C 1
ATOM 1221 O O . SER A 1 158 ? 0.501 -10.725 -3.170 1.00 95.81 158 SER A O 1
ATOM 1223 N N . ARG A 1 159 ? 0.000 -11.183 -1.029 1.00 97.69 159 ARG A N 1
ATOM 1224 C CA . ARG A 1 159 ? -0.005 -9.778 -0.587 1.00 97.69 159 ARG A CA 1
ATOM 1225 C C . ARG A 1 159 ? 1.277 -9.034 -0.961 1.00 97.69 159 ARG A C 1
ATOM 1227 O O . ARG A 1 159 ? 1.206 -7.861 -1.315 1.00 97.69 159 ARG A O 1
ATOM 1234 N N . ARG A 1 160 ? 2.437 -9.707 -0.956 1.00 96.69 160 ARG A N 1
ATOM 1235 C CA . ARG A 1 160 ? 3.710 -9.132 -1.429 1.00 96.69 160 ARG A CA 1
ATOM 1236 C C . ARG A 1 160 ? 3.628 -8.649 -2.878 1.00 96.69 160 ARG A C 1
ATOM 1238 O O . ARG A 1 160 ? 4.064 -7.539 -3.163 1.00 96.69 160 ARG A O 1
ATOM 1245 N N . HIS A 1 161 ? 3.077 -9.459 -3.783 1.00 94.50 161 HIS A N 1
ATOM 1246 C CA . HIS A 1 161 ? 2.960 -9.111 -5.204 1.00 94.50 161 HIS A CA 1
ATOM 1247 C C . HIS A 1 161 ? 2.147 -7.830 -5.382 1.00 94.50 161 HIS A C 1
ATOM 1249 O O . HIS A 1 161 ? 2.563 -6.883 -6.049 1.00 94.50 161 HIS A O 1
ATOM 1255 N N . LEU A 1 162 ? 0.985 -7.812 -4.734 1.00 97.81 162 LEU A N 1
ATOM 1256 C CA . LEU A 1 162 ? 0.024 -6.728 -4.837 1.00 97.81 162 LEU A CA 1
ATOM 1257 C C . LEU A 1 162 ? 0.526 -5.463 -4.139 1.00 97.81 162 LEU A C 1
ATOM 1259 O O . LEU A 1 162 ? 0.249 -4.366 -4.611 1.00 97.81 162 LEU A O 1
ATOM 1263 N N . LEU A 1 163 ? 1.319 -5.597 -3.072 1.00 98.62 163 LEU A N 1
ATOM 1264 C CA . LEU A 1 163 ? 1.984 -4.473 -2.417 1.00 98.62 163 LEU A CA 1
ATOM 1265 C C . LEU A 1 163 ? 2.991 -3.786 -3.349 1.00 98.62 163 LEU A C 1
ATOM 1267 O O . LEU A 1 163 ? 3.019 -2.561 -3.394 1.00 98.62 163 LEU A O 1
ATOM 1271 N N . PHE A 1 164 ? 3.771 -4.529 -4.142 1.00 98.44 164 PHE A N 1
ATOM 1272 C CA . PHE A 1 164 ? 4.651 -3.909 -5.143 1.00 98.44 164 PHE A CA 1
ATOM 1273 C C . PHE A 1 164 ? 3.872 -3.217 -6.266 1.00 98.44 164 PHE A C 1
ATOM 1275 O O . PHE A 1 164 ? 4.273 -2.139 -6.707 1.00 98.44 164 PHE A O 1
ATOM 1282 N N . LEU A 1 165 ? 2.748 -3.792 -6.706 1.00 98.31 165 LEU A N 1
ATOM 1283 C CA . LEU A 1 165 ? 1.871 -3.128 -7.674 1.00 98.31 165 LEU A CA 1
ATOM 1284 C C . LEU A 1 165 ? 1.264 -1.844 -7.085 1.00 98.31 165 LEU A C 1
ATOM 1286 O O . LEU A 1 165 ? 1.264 -0.809 -7.745 1.00 98.31 165 LEU A O 1
ATOM 1290 N N . ALA A 1 166 ? 0.810 -1.884 -5.832 1.00 98.69 166 ALA A N 1
ATOM 1291 C CA . ALA A 1 166 ? 0.315 -0.711 -5.123 1.00 98.69 166 ALA A CA 1
ATOM 1292 C C . ALA A 1 166 ? 1.411 0.348 -4.940 1.00 98.69 166 ALA A C 1
ATOM 1294 O O . ALA A 1 166 ? 1.152 1.524 -5.162 1.00 98.69 166 ALA A O 1
ATOM 1295 N N . ALA A 1 167 ? 2.647 -0.050 -4.622 1.00 98.62 167 ALA A N 1
ATOM 1296 C CA . ALA A 1 167 ? 3.785 0.861 -4.518 1.00 98.62 167 ALA A CA 1
ATOM 1297 C C . ALA A 1 167 ? 4.072 1.578 -5.843 1.00 98.62 167 ALA A C 1
ATOM 1299 O O . ALA A 1 167 ? 4.310 2.784 -5.850 1.00 98.62 167 ALA A O 1
ATOM 1300 N N . ALA A 1 168 ? 3.975 0.868 -6.971 1.00 98.19 168 ALA A N 1
ATOM 1301 C CA . ALA A 1 168 ? 4.109 1.474 -8.291 1.00 98.19 168 ALA A CA 1
ATOM 1302 C C . ALA A 1 168 ? 2.968 2.455 -8.619 1.00 98.19 168 ALA A C 1
ATOM 1304 O O . ALA A 1 168 ? 3.154 3.324 -9.456 1.00 98.19 168 ALA A O 1
ATOM 1305 N N . LEU A 1 169 ? 1.800 2.343 -7.980 1.00 98.50 169 LEU A N 1
ATOM 1306 C CA . LEU A 1 169 ? 0.604 3.134 -8.301 1.00 98.50 169 LEU A CA 1
ATOM 1307 C C . LEU A 1 169 ? 0.211 4.148 -7.215 1.00 98.50 169 LEU A C 1
ATOM 1309 O O . LEU A 1 169 ? -0.736 4.904 -7.428 1.00 98.50 169 LEU A O 1
ATOM 1313 N N . HIS A 1 170 ? 0.907 4.179 -6.073 1.00 98.44 170 HIS A N 1
ATOM 1314 C CA . HIS A 1 170 ? 0.465 4.902 -4.871 1.00 98.44 170 HIS A CA 1
ATOM 1315 C C . HIS A 1 170 ? 0.209 6.395 -5.117 1.00 98.44 170 HIS A C 1
ATOM 1317 O O . HIS A 1 170 ? -0.753 6.958 -4.601 1.00 98.44 170 HIS A O 1
ATOM 1323 N N . ASP A 1 171 ? 1.020 6.990 -5.988 1.00 97.62 171 ASP A N 1
ATOM 1324 C CA . ASP A 1 171 ? 1.009 8.412 -6.311 1.00 97.62 171 ASP A CA 1
ATOM 1325 C C . ASP A 1 171 ? 0.356 8.739 -7.662 1.00 97.62 171 ASP A C 1
ATOM 1327 O O . ASP A 1 171 ? 0.302 9.908 -8.048 1.00 97.62 171 ASP A O 1
ATOM 1331 N N . ALA A 1 172 ? -0.186 7.746 -8.382 1.00 97.25 172 ALA A N 1
ATOM 1332 C CA . ALA A 1 172 ? -0.734 7.922 -9.735 1.00 97.25 172 ALA A CA 1
ATOM 1333 C C . ALA A 1 172 ? -1.830 9.003 -9.818 1.00 97.25 172 ALA A C 1
ATOM 1335 O O . ALA A 1 172 ? -2.033 9.615 -10.866 1.00 97.25 172 ALA A O 1
ATOM 1336 N N . GLY A 1 173 ? -2.513 9.288 -8.704 1.00 97.12 173 GLY A N 1
ATOM 1337 C CA . GLY A 1 173 ? -3.526 10.337 -8.624 1.00 97.12 173 GLY A CA 1
ATOM 1338 C C . GLY A 1 173 ? -2.985 11.773 -8.634 1.00 97.12 173 GLY A C 1
ATOM 1339 O O . GLY A 1 173 ? -3.744 12.683 -8.963 1.00 97.12 173 GLY A O 1
ATOM 1340 N N . LYS A 1 174 ? -1.701 12.009 -8.316 1.00 96.38 174 LYS A N 1
ATOM 1341 C CA . LYS A 1 174 ? -1.145 13.367 -8.141 1.00 96.38 174 LYS A CA 1
ATOM 1342 C C . LYS A 1 174 ? -1.245 14.222 -9.400 1.00 96.38 174 LYS A C 1
ATOM 1344 O O . LYS A 1 174 ? -1.555 15.408 -9.315 1.00 96.38 174 LYS A O 1
ATOM 1349 N N . ALA A 1 175 ? -1.039 13.629 -10.575 1.00 93.44 175 ALA A N 1
ATOM 1350 C CA . ALA A 1 175 ? -1.071 14.369 -11.835 1.00 93.44 175 ALA A CA 1
ATOM 1351 C C . ALA A 1 175 ? -2.438 15.028 -12.100 1.00 93.44 175 ALA A C 1
ATOM 1353 O O . ALA A 1 175 ? -2.500 16.130 -12.638 1.00 93.44 175 ALA A O 1
ATOM 1354 N N . ALA A 1 176 ? -3.529 14.379 -11.682 1.00 92.56 176 ALA A N 1
ATOM 1355 C CA . ALA A 1 176 ? -4.889 14.875 -11.875 1.00 92.56 176 ALA A CA 1
ATOM 1356 C C . ALA A 1 176 ? -5.339 15.867 -10.785 1.00 92.56 176 ALA A C 1
ATOM 1358 O O . ALA A 1 176 ? -6.285 16.620 -11.002 1.00 92.56 176 ALA A O 1
ATOM 1359 N N . THR A 1 177 ? -4.684 15.877 -9.618 1.00 93.50 177 THR A N 1
ATOM 1360 C CA . THR A 1 177 ? -5.100 16.681 -8.451 1.00 93.50 177 THR A CA 1
ATOM 1361 C C . THR A 1 177 ? -4.153 17.830 -8.109 1.00 93.50 177 THR A C 1
ATOM 1363 O O . THR A 1 177 ? -4.385 18.550 -7.137 1.00 93.50 177 THR A O 1
ATOM 1366 N N . GLY A 1 178 ? -3.086 18.018 -8.889 1.00 90.75 178 GLY A N 1
ATOM 1367 C CA . GLY A 1 178 ? -2.088 19.057 -8.661 1.00 90.75 178 GLY A CA 1
ATOM 1368 C C . GLY A 1 178 ? -2.674 20.463 -8.760 1.00 90.75 178 GLY A C 1
ATOM 1369 O O . GLY A 1 178 ? -3.146 20.881 -9.815 1.00 90.75 178 GLY A O 1
ATOM 1370 N N . GLN A 1 179 ? -2.609 21.212 -7.660 1.00 88.69 179 GLN A N 1
ATOM 1371 C CA . GLN A 1 179 ? -3.063 22.599 -7.582 1.00 88.69 179 GLN A CA 1
ATOM 1372 C C . GLN A 1 179 ? -2.035 23.463 -6.849 1.00 88.69 179 GLN A C 1
ATOM 1374 O O . GLN A 1 179 ? -1.453 23.047 -5.846 1.00 88.69 179 GLN A O 1
ATOM 1379 N N . LEU A 1 180 ? -1.822 24.688 -7.332 1.00 88.44 180 LEU A N 1
ATOM 1380 C CA . LEU A 1 180 ? -1.047 25.697 -6.611 1.00 88.44 180 LEU A CA 1
ATOM 1381 C C . LEU A 1 180 ? -1.938 26.337 -5.544 1.00 88.44 180 LEU A C 1
ATOM 1383 O O . LEU A 1 180 ? -2.987 26.896 -5.863 1.00 88.44 180 LEU A O 1
ATOM 1387 N N . SER A 1 181 ? -1.533 26.264 -4.278 1.00 84.62 181 SER A N 1
ATOM 1388 C CA . SER A 1 181 ? -2.202 27.003 -3.210 1.00 84.62 181 SER A CA 1
ATOM 1389 C C . SER A 1 181 ? -1.859 28.494 -3.251 1.00 84.62 181 SER A C 1
ATOM 1391 O O . SER A 1 181 ? -0.929 28.926 -3.930 1.00 84.62 181 SER A O 1
ATOM 1393 N N . GLN A 1 182 ? -2.622 29.297 -2.503 1.00 83.38 182 GLN A N 1
ATOM 1394 C CA . GLN A 1 182 ? -2.468 30.759 -2.440 1.00 83.38 182 GLN A CA 1
ATOM 1395 C C . GLN A 1 182 ? -1.064 31.219 -1.996 1.00 83.38 182 GLN A C 1
ATOM 1397 O O . GLN A 1 182 ? -0.643 32.319 -2.330 1.00 83.38 182 GLN A O 1
ATOM 1402 N N . ASP A 1 183 ? -0.336 30.370 -1.269 1.00 84.88 183 ASP A N 1
ATOM 1403 C CA . ASP A 1 183 ? 1.050 30.562 -0.816 1.00 84.88 183 ASP A CA 1
ATOM 1404 C C . ASP A 1 183 ? 2.105 30.113 -1.856 1.00 84.88 183 ASP A C 1
ATOM 1406 O O . ASP A 1 183 ? 3.294 30.064 -1.549 1.00 84.88 183 ASP A O 1
ATOM 1410 N N . GLY A 1 184 ? 1.687 29.745 -3.073 1.00 83.88 184 GLY A N 1
ATOM 1411 C CA . GLY A 1 184 ? 2.561 29.290 -4.157 1.00 83.88 184 GLY A CA 1
ATOM 1412 C C . GLY A 1 184 ? 3.056 27.846 -4.026 1.00 83.88 184 GLY A C 1
ATOM 1413 O O . GLY A 1 184 ? 3.877 27.409 -4.832 1.00 83.88 184 GLY A O 1
ATOM 1414 N N . ARG A 1 185 ? 2.582 27.080 -3.033 1.00 85.44 185 ARG A N 1
ATOM 1415 C CA . ARG A 1 185 ? 2.983 25.676 -2.846 1.00 85.44 185 ARG A CA 1
ATOM 1416 C C . ARG A 1 185 ? 2.132 24.746 -3.708 1.00 85.44 185 ARG A C 1
ATOM 1418 O O . ARG A 1 185 ? 0.915 24.874 -3.764 1.00 85.44 185 ARG A O 1
ATOM 1425 N N . LEU A 1 186 ? 2.761 23.762 -4.345 1.00 89.69 186 LEU A N 1
ATOM 1426 C CA . LEU A 1 186 ? 2.040 22.699 -5.044 1.00 89.69 186 LEU A CA 1
ATOM 1427 C C . LEU A 1 186 ? 1.449 21.715 -4.024 1.00 89.69 186 LEU A C 1
ATOM 1429 O O . LEU A 1 186 ? 2.170 21.213 -3.158 1.00 89.69 186 LEU A O 1
ATOM 1433 N N . ARG A 1 187 ? 0.143 21.450 -4.117 1.00 90.50 187 ARG A N 1
ATOM 1434 C CA . ARG A 1 187 ? -0.597 20.511 -3.262 1.00 90.50 187 ARG A CA 1
ATOM 1435 C C . ARG A 1 187 ? -1.381 19.518 -4.120 1.00 90.50 187 ARG A C 1
ATOM 1437 O O . ARG A 1 187 ? -1.840 19.862 -5.204 1.00 90.50 187 ARG A O 1
ATOM 1444 N N . PHE A 1 188 ? -1.565 18.311 -3.594 1.00 93.19 188 PHE A N 1
ATOM 1445 C CA . PHE A 1 188 ? -2.253 17.199 -4.259 1.00 93.19 188 PHE A CA 1
ATOM 1446 C C . PHE A 1 188 ? -3.402 16.684 -3.385 1.00 93.19 188 PHE A C 1
ATOM 1448 O O . PHE A 1 188 ? -3.362 15.571 -2.862 1.00 93.19 188 PHE A O 1
ATOM 1455 N N . LEU A 1 189 ? -4.395 17.533 -3.122 1.00 91.69 189 LEU A N 1
ATOM 1456 C CA . LEU A 1 189 ? -5.505 17.173 -2.234 1.00 91.69 189 LEU A CA 1
ATOM 1457 C C . LEU A 1 189 ? -6.379 16.090 -2.889 1.00 91.69 189 LEU A C 1
ATOM 1459 O O . LEU A 1 189 ? -6.762 16.234 -4.048 1.00 91.69 189 LEU A O 1
ATOM 1463 N N . GLY A 1 190 ? -6.685 15.012 -2.161 1.00 94.06 190 GLY A N 1
ATOM 1464 C CA . GLY A 1 190 ? -7.517 13.909 -2.656 1.00 94.06 190 GLY A CA 1
ATOM 1465 C C . GLY A 1 190 ? -6.831 12.992 -3.676 1.00 94.06 190 GLY A C 1
ATOM 1466 O O . GLY A 1 190 ? -7.509 12.207 -4.345 1.00 94.06 190 GLY A O 1
ATOM 1467 N N . HIS A 1 191 ? -5.504 13.084 -3.835 1.00 97.06 191 HIS A N 1
ATOM 1468 C CA . HIS A 1 191 ? -4.767 12.220 -4.765 1.00 97.06 191 HIS A CA 1
ATOM 1469 C C . HIS A 1 191 ? -4.835 10.745 -4.373 1.00 97.06 191 HIS A C 1
ATOM 1471 O O . HIS A 1 191 ? -4.735 9.889 -5.242 1.00 97.06 191 HIS A O 1
ATOM 1477 N N . GLU A 1 192 ? -5.036 10.448 -3.094 1.00 97.44 192 GLU A N 1
ATOM 1478 C CA . GLU A 1 192 ? -5.190 9.102 -2.568 1.00 97.44 192 GLU A CA 1
ATOM 1479 C C . GLU A 1 192 ? -6.470 8.424 -3.079 1.00 97.44 192 GLU A C 1
ATOM 1481 O O . GLU A 1 192 ? -6.430 7.259 -3.471 1.00 97.44 192 GLU A O 1
ATOM 1486 N N . GLU A 1 193 ? -7.586 9.155 -3.186 1.00 97.94 193 GLU A N 1
ATOM 1487 C CA . GLU A 1 193 ? -8.847 8.599 -3.695 1.00 97.94 193 GLU A CA 1
ATOM 1488 C C . GLU A 1 193 ? -8.814 8.475 -5.224 1.00 97.94 193 GLU A C 1
ATOM 1490 O O . GLU A 1 193 ? -9.191 7.446 -5.792 1.00 97.94 193 GLU A O 1
ATOM 1495 N N . GLN A 1 194 ? -8.274 9.489 -5.909 1.00 98.00 194 GLN A N 1
ATOM 1496 C CA . GLN A 1 194 ? -8.047 9.422 -7.353 1.00 98.00 194 GLN A CA 1
ATOM 1497 C C . GLN A 1 194 ? -7.062 8.300 -7.718 1.00 98.00 194 GLN A C 1
ATOM 1499 O O . GLN A 1 194 ? -7.280 7.569 -8.688 1.00 98.00 194 GLN A O 1
ATOM 1504 N N . GLY A 1 195 ? -5.996 8.144 -6.933 1.00 98.25 195 GLY A N 1
ATOM 1505 C CA . GLY A 1 195 ? -5.006 7.083 -7.058 1.00 98.25 195 GLY A CA 1
ATOM 1506 C C . GLY A 1 195 ? 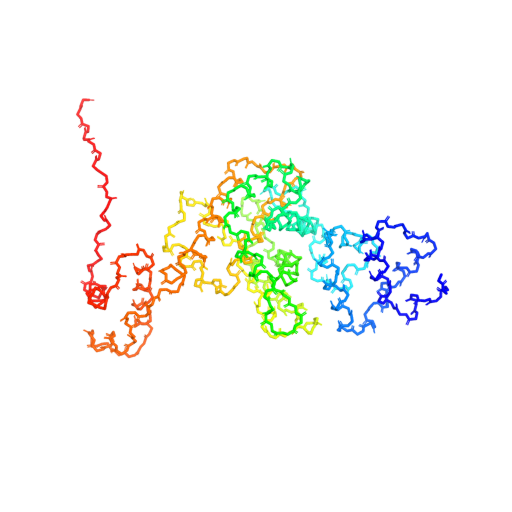-5.628 5.710 -6.839 1.00 98.25 195 GLY A C 1
ATOM 1507 O O . GLY A 1 195 ? -5.421 4.821 -7.658 1.00 98.25 195 GLY A O 1
ATOM 1508 N N . ALA A 1 196 ? -6.467 5.545 -5.812 1.00 98.62 196 ALA A N 1
ATOM 1509 C CA . ALA A 1 196 ? -7.180 4.295 -5.561 1.00 98.62 196 ALA A CA 1
ATOM 1510 C C . ALA A 1 196 ? -8.093 3.908 -6.736 1.00 98.62 196 ALA A C 1
ATOM 1512 O O . ALA A 1 196 ? -8.105 2.751 -7.158 1.00 98.62 196 ALA A O 1
ATOM 1513 N N . SER A 1 197 ? -8.798 4.880 -7.326 1.00 98.50 197 SER A N 1
ATOM 1514 C CA . SER A 1 197 ? -9.618 4.656 -8.524 1.00 98.50 197 SER A CA 1
ATOM 1515 C C . SER A 1 197 ? -8.780 4.213 -9.733 1.00 98.50 197 SER A C 1
ATOM 1517 O O . SER A 1 197 ? -9.145 3.256 -10.425 1.00 98.50 197 SER A O 1
ATOM 1519 N N . LEU A 1 198 ? -7.632 4.862 -9.974 1.00 98.56 198 LEU A N 1
ATOM 1520 C CA . LEU A 1 198 ? -6.694 4.475 -11.037 1.00 98.56 198 LEU A CA 1
ATOM 1521 C C . LEU A 1 198 ? -6.114 3.081 -10.791 1.00 98.56 198 LEU A C 1
ATOM 1523 O O . LEU A 1 198 ? -6.055 2.270 -11.712 1.00 98.56 198 LEU A O 1
ATOM 1527 N N . ALA A 1 199 ? -5.753 2.773 -9.549 1.00 98.62 199 ALA A N 1
ATOM 1528 C CA . ALA A 1 199 ? -5.188 1.490 -9.170 1.00 98.62 199 ALA A CA 1
ATOM 1529 C C . ALA A 1 199 ? -6.201 0.347 -9.333 1.00 98.62 199 ALA A C 1
ATOM 1531 O O . ALA A 1 199 ? -5.871 -0.690 -9.910 1.00 98.62 199 ALA A O 1
ATOM 1532 N N . ALA A 1 200 ? -7.462 0.564 -8.945 1.00 98.56 200 ALA A N 1
ATOM 1533 C CA . ALA A 1 200 ? -8.551 -0.375 -9.203 1.00 98.56 2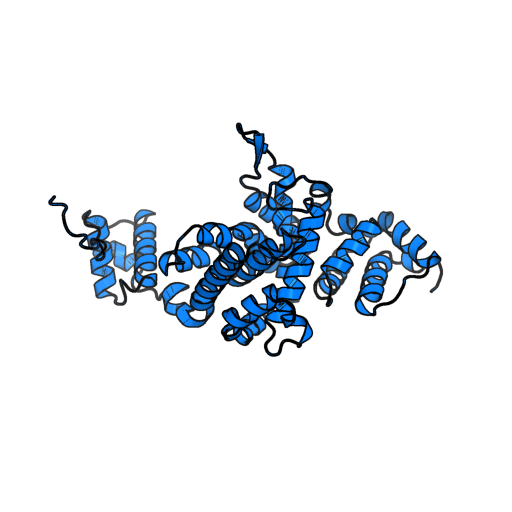00 ALA A CA 1
ATOM 1534 C C . ALA A 1 200 ? -8.799 -0.561 -10.714 1.00 98.56 200 ALA A C 1
ATOM 1536 O O . ALA A 1 200 ? -9.040 -1.675 -11.184 1.00 98.56 200 ALA A O 1
ATOM 1537 N N . GLY A 1 201 ? -8.725 0.523 -11.497 1.00 98.50 201 GLY A N 1
ATOM 1538 C CA . GLY A 1 201 ? -8.808 0.483 -12.959 1.00 98.50 201 GLY A CA 1
ATOM 1539 C C . GLY A 1 201 ? -7.684 -0.339 -13.591 1.00 98.50 201 GLY A C 1
ATOM 1540 O O . GLY A 1 201 ? -7.959 -1.208 -14.420 1.00 98.50 201 GLY A O 1
ATOM 1541 N N . CYS A 1 202 ? -6.447 -0.121 -13.146 1.00 98.38 202 CYS A N 1
ATOM 1542 C CA . CYS A 1 202 ? -5.265 -0.872 -13.555 1.00 98.38 202 CYS A CA 1
ATOM 1543 C C . CYS A 1 202 ? -5.410 -2.363 -13.222 1.00 98.38 202 CYS A C 1
ATOM 1545 O O . CYS A 1 202 ? -5.265 -3.208 -14.104 1.00 98.38 202 CYS A O 1
ATOM 1547 N N . ALA A 1 203 ? -5.799 -2.699 -11.989 1.00 97.62 203 ALA A N 1
ATOM 1548 C CA . ALA A 1 203 ? -6.011 -4.078 -11.557 1.00 97.62 203 ALA A CA 1
ATOM 1549 C C . ALA A 1 203 ? -7.070 -4.804 -12.408 1.00 97.62 203 ALA A C 1
ATOM 1551 O O . ALA A 1 203 ? -6.822 -5.906 -12.905 1.00 97.62 203 ALA A O 1
ATOM 1552 N N . ARG A 1 204 ? -8.217 -4.159 -12.671 1.00 97.44 204 ARG A N 1
ATOM 1553 C CA . ARG A 1 204 ? -9.252 -4.701 -13.572 1.00 97.44 204 ARG A CA 1
ATOM 1554 C C . ARG A 1 204 ? -8.745 -4.854 -15.003 1.00 97.44 204 ARG A C 1
ATOM 1556 O O . ARG A 1 204 ? -9.003 -5.880 -15.635 1.00 97.44 204 ARG A O 1
ATOM 1563 N N . ARG A 1 205 ? -8.008 -3.859 -15.514 1.00 97.38 205 ARG A N 1
ATOM 1564 C CA . ARG A 1 205 ? -7.378 -3.909 -16.841 1.00 97.38 205 ARG A CA 1
ATOM 1565 C C . ARG A 1 205 ? -6.380 -5.049 -16.935 1.00 97.38 205 ARG A C 1
ATOM 1567 O O . ARG A 1 205 ? -6.284 -5.608 -18.010 1.00 97.38 205 ARG A O 1
ATOM 1574 N N . LEU A 1 206 ? -5.695 -5.408 -15.851 1.00 96.44 206 LEU A N 1
ATOM 1575 C CA . LEU A 1 206 ? -4.777 -6.546 -15.759 1.00 96.44 206 LEU A CA 1
ATOM 1576 C C . LEU A 1 206 ? -5.479 -7.887 -15.491 1.00 96.44 206 LEU A C 1
ATOM 1578 O O . LEU A 1 206 ? -4.795 -8.898 -15.384 1.00 96.44 206 LEU A O 1
ATOM 1582 N N . ARG A 1 207 ? -6.818 -7.932 -15.417 1.00 96.38 207 ARG A N 1
ATOM 1583 C CA . ARG A 1 207 ? -7.598 -9.143 -15.085 1.00 96.38 207 ARG A CA 1
ATOM 1584 C C . ARG A 1 207 ? -7.218 -9.738 -13.726 1.00 96.38 207 ARG A C 1
ATOM 1586 O O . ARG A 1 207 ? -7.120 -10.957 -13.587 1.00 96.38 207 ARG A O 1
ATOM 1593 N N . LEU A 1 208 ? -6.966 -8.882 -12.740 1.00 96.50 208 LEU A N 1
ATOM 1594 C CA . LEU A 1 208 ? -6.942 -9.298 -11.340 1.00 96.50 208 LEU A CA 1
ATOM 1595 C C . LEU A 1 208 ? -8.374 -9.518 -10.840 1.00 96.50 208 LEU A C 1
ATOM 1597 O O . LEU A 1 208 ? -9.327 -8.933 -11.366 1.00 96.50 208 LEU A O 1
ATOM 1601 N N . SER A 1 209 ? -8.519 -10.390 -9.848 1.00 96.38 209 SER A N 1
ATOM 1602 C CA . SER A 1 209 ? -9.787 -10.625 -9.153 1.00 96.38 209 SER A CA 1
ATOM 1603 C C . SER A 1 209 ? -10.269 -9.367 -8.420 1.00 96.38 209 SER A C 1
ATOM 1605 O O . SER A 1 209 ? -9.504 -8.425 -8.204 1.00 96.38 209 SER A O 1
ATOM 1607 N N . ALA A 1 210 ? -11.549 -9.348 -8.032 1.00 96.62 210 ALA A N 1
ATOM 1608 C CA . ALA A 1 210 ? -12.120 -8.235 -7.272 1.00 96.62 210 ALA A CA 1
ATOM 1609 C C . ALA A 1 210 ? -11.357 -8.005 -5.956 1.00 96.62 210 ALA A C 1
ATOM 1611 O O . ALA A 1 210 ? -10.924 -6.886 -5.706 1.00 96.62 210 ALA A O 1
ATOM 1612 N N . ASP A 1 211 ? -11.078 -9.072 -5.204 1.00 97.25 211 ASP A N 1
ATOM 1613 C CA . ASP A 1 211 ? -10.362 -8.988 -3.926 1.00 97.25 211 ASP A CA 1
ATOM 1614 C C . ASP A 1 211 ? -8.932 -8.442 -4.088 1.00 97.25 211 ASP A C 1
ATOM 1616 O O . ASP A 1 211 ? -8.462 -7.645 -3.277 1.00 97.25 211 ASP A O 1
ATOM 1620 N N . GLU A 1 212 ? -8.229 -8.817 -5.161 1.00 97.50 212 GLU A N 1
ATOM 1621 C CA . GLU A 1 212 ? -6.896 -8.277 -5.464 1.00 97.50 212 GLU A CA 1
ATOM 1622 C C . GLU A 1 212 ? -6.954 -6.805 -5.882 1.00 97.50 212 GLU A C 1
ATOM 1624 O O . GLU A 1 212 ? -6.094 -6.015 -5.486 1.00 97.50 212 GLU A O 1
ATOM 1629 N N . ALA A 1 213 ? -7.959 -6.421 -6.674 1.00 97.56 213 ALA A N 1
ATOM 1630 C CA . ALA A 1 213 ? -8.175 -5.031 -7.055 1.00 97.56 213 ALA A CA 1
ATOM 1631 C C . ALA A 1 213 ? -8.495 -4.164 -5.829 1.00 97.56 213 ALA A C 1
ATOM 1633 O O . ALA A 1 213 ? -7.928 -3.078 -5.696 1.00 97.56 213 ALA A O 1
ATOM 1634 N N . ASP A 1 214 ? -9.328 -4.666 -4.918 1.00 98.06 214 ASP A N 1
ATOM 1635 C CA . ASP A 1 214 ? -9.679 -4.006 -3.661 1.00 98.06 214 ASP A CA 1
ATOM 1636 C C . ASP A 1 214 ? -8.475 -3.915 -2.720 1.00 98.06 214 ASP A C 1
ATOM 1638 O O . ASP A 1 214 ? -8.259 -2.872 -2.102 1.00 98.06 214 ASP A O 1
ATOM 1642 N N . PHE A 1 215 ? -7.628 -4.948 -2.666 1.00 98.56 215 PHE A N 1
ATOM 1643 C CA . PHE A 1 215 ? -6.377 -4.907 -1.910 1.00 98.56 215 PHE A CA 1
ATOM 1644 C C . PHE A 1 215 ? -5.444 -3.807 -2.434 1.00 98.56 215 PHE A C 1
ATOM 1646 O O . PHE A 1 215 ? -4.991 -2.958 -1.666 1.00 98.56 215 PHE A O 1
ATOM 1653 N N . VAL A 1 216 ? -5.168 -3.783 -3.743 1.00 98.50 216 VAL A N 1
ATOM 1654 C CA . VAL A 1 216 ? -4.276 -2.782 -4.352 1.00 98.50 216 VAL A CA 1
ATOM 1655 C C . VAL A 1 216 ? -4.845 -1.374 -4.161 1.00 98.50 216 VAL A C 1
ATOM 1657 O O . VAL A 1 216 ? -4.135 -0.480 -3.702 1.00 98.50 216 VAL A O 1
ATOM 1660 N N . ALA A 1 217 ? -6.132 -1.175 -4.454 1.00 98.69 217 ALA A N 1
ATOM 1661 C CA . ALA A 1 217 ? -6.794 0.115 -4.296 1.00 98.69 217 ALA A CA 1
ATOM 1662 C C . ALA A 1 217 ? -6.846 0.568 -2.832 1.00 98.69 217 ALA A C 1
ATOM 1664 O O . ALA A 1 217 ? -6.636 1.746 -2.559 1.00 98.69 217 ALA A O 1
ATOM 1665 N N . GLY A 1 218 ? -7.068 -0.349 -1.887 1.00 98.75 218 GLY A N 1
ATOM 1666 C CA . GLY A 1 218 ? -7.054 -0.068 -0.454 1.00 98.75 218 GLY A CA 1
ATOM 1667 C C . GLY A 1 218 ? -5.681 0.391 0.032 1.00 98.75 218 GLY A C 1
ATOM 1668 O O . GLY A 1 218 ? -5.585 1.396 0.738 1.00 98.75 218 GLY A O 1
ATOM 1669 N N . VAL A 1 219 ? -4.605 -0.288 -0.386 1.00 98.88 219 VAL A N 1
ATOM 1670 C CA . VAL A 1 219 ? -3.234 0.135 -0.052 1.00 98.88 219 VAL A CA 1
ATOM 1671 C C . VAL A 1 219 ? -2.967 1.546 -0.581 1.00 98.88 219 VAL A C 1
ATOM 1673 O O . VAL A 1 219 ? -2.474 2.391 0.166 1.00 98.88 219 VAL A O 1
ATOM 1676 N N . VAL A 1 220 ? -3.343 1.828 -1.834 1.00 98.81 220 VAL A N 1
ATOM 1677 C CA . VAL A 1 220 ? -3.182 3.161 -2.437 1.00 98.81 220 VAL A CA 1
ATOM 1678 C C . VAL A 1 220 ? -4.046 4.209 -1.731 1.00 98.81 220 VAL A C 1
ATOM 1680 O O . VAL A 1 220 ? -3.544 5.277 -1.404 1.00 98.81 220 VAL A O 1
ATOM 1683 N N . ARG A 1 221 ? -5.308 3.923 -1.403 1.00 98.69 221 ARG A N 1
ATOM 1684 C CA . ARG A 1 221 ? -6.198 4.868 -0.704 1.00 98.69 221 ARG A CA 1
ATOM 1685 C C . ARG A 1 221 ? -5.634 5.317 0.644 1.00 98.69 221 ARG A C 1
ATOM 1687 O O . ARG A 1 221 ? -5.802 6.464 1.047 1.00 98.69 221 ARG A O 1
ATOM 1694 N N . HIS A 1 222 ? -4.984 4.409 1.366 1.00 98.62 222 HIS A N 1
ATOM 1695 C CA . HIS A 1 222 ? -4.576 4.644 2.749 1.00 98.62 222 HIS A CA 1
ATOM 1696 C C . HIS A 1 222 ? -3.078 4.922 2.925 1.00 98.62 222 HIS A C 1
ATOM 1698 O O . HIS A 1 222 ? -2.641 5.102 4.061 1.00 98.62 222 HIS A O 1
ATOM 1704 N N . HIS A 1 223 ? -2.288 5.013 1.849 1.00 97.94 223 HIS A N 1
ATOM 1705 C CA . HIS A 1 223 ? -0.821 5.091 1.927 1.00 97.94 223 HIS A CA 1
ATOM 1706 C C . HIS A 1 223 ? -0.285 6.260 2.784 1.00 97.94 223 HIS A C 1
ATOM 1708 O O . HIS A 1 223 ? 0.721 6.103 3.476 1.00 97.94 223 HIS A O 1
ATOM 1714 N N . MET A 1 224 ? -0.993 7.396 2.832 1.00 95.38 224 MET A N 1
ATOM 1715 C CA . MET A 1 224 ? -0.620 8.561 3.653 1.00 95.38 224 MET A CA 1
ATOM 1716 C C . MET A 1 224 ? -1.010 8.436 5.136 1.00 95.38 224 MET A C 1
ATOM 1718 O O . MET A 1 224 ? -0.595 9.250 5.960 1.00 95.38 224 MET A O 1
ATOM 1722 N N . ARG A 1 225 ? -1.816 7.441 5.528 1.00 95.88 225 ARG A N 1
ATOM 1723 C CA . ARG A 1 225 ? -2.373 7.347 6.892 1.00 95.88 225 ARG A CA 1
ATOM 1724 C C . ARG A 1 225 ? -1.292 7.298 7.982 1.00 95.88 225 ARG A C 1
ATOM 1726 O O . ARG A 1 225 ? -1.415 8.068 8.937 1.00 95.88 225 ARG A O 1
ATOM 1733 N N . PRO A 1 226 ? -0.209 6.505 7.866 1.00 95.75 226 PRO A N 1
ATOM 1734 C CA . PRO A 1 226 ? 0.854 6.520 8.872 1.00 95.75 226 PRO A CA 1
ATOM 1735 C C . PRO A 1 226 ? 1.578 7.871 8.986 1.00 95.75 226 PRO A C 1
ATOM 1737 O O . PRO A 1 226 ? 2.032 8.222 10.072 1.00 95.75 226 PRO A O 1
ATOM 1740 N N . GLU A 1 227 ? 1.639 8.666 7.911 1.00 92.00 227 GLU A N 1
ATOM 1741 C CA . GLU A 1 227 ? 2.200 10.026 7.949 1.00 92.00 227 GLU A CA 1
ATOM 1742 C C . GLU A 1 227 ? 1.380 10.951 8.834 1.00 92.00 227 GLU A C 1
ATOM 1744 O O . GLU A 1 227 ? 1.927 11.657 9.678 1.00 92.00 227 GLU A O 1
ATOM 1749 N N . THR A 1 228 ? 0.056 10.886 8.706 1.00 89.94 228 THR A N 1
ATOM 1750 C CA . THR A 1 228 ? -0.843 11.709 9.524 1.00 89.94 228 THR A CA 1
ATOM 1751 C C . THR A 1 228 ? -0.747 11.378 11.016 1.00 89.94 228 THR A C 1
ATOM 1753 O O . THR A 1 228 ? -0.921 12.261 11.853 1.00 89.94 228 THR A O 1
ATOM 1756 N N . LEU A 1 229 ? -0.405 10.131 11.361 1.00 91.88 229 LEU A N 1
ATOM 1757 C CA . LEU A 1 229 ? -0.208 9.694 12.746 1.00 91.88 229 LEU A CA 1
ATOM 1758 C C . LEU A 1 229 ? 1.131 10.149 13.335 1.00 91.88 229 LEU A C 1
ATOM 1760 O O . LEU A 1 229 ? 1.234 10.304 14.549 1.00 91.88 229 LEU A O 1
ATOM 1764 N N . GLN A 1 230 ? 2.142 10.397 12.500 1.00 86.56 230 GLN A N 1
ATOM 1765 C CA . GLN A 1 230 ? 3.456 10.860 12.950 1.00 86.56 230 GLN A CA 1
ATOM 1766 C C . GLN A 1 230 ? 3.420 12.279 13.533 1.00 86.56 230 GLN A C 1
ATOM 1768 O O . GLN A 1 230 ? 4.271 12.628 14.346 1.00 86.56 230 GLN A O 1
ATOM 1773 N N . ALA A 1 231 ? 2.429 13.091 13.156 1.00 78.25 231 ALA A N 1
ATOM 1774 C CA . ALA A 1 231 ? 2.234 14.418 13.737 1.00 78.25 231 ALA A CA 1
ATOM 1775 C C . ALA A 1 231 ? 1.862 14.371 15.235 1.00 78.25 231 ALA A C 1
ATOM 1777 O O . ALA A 1 231 ? 1.974 15.382 15.927 1.00 78.25 231 ALA A O 1
ATOM 1778 N N . ALA A 1 232 ? 1.414 13.219 15.743 1.00 76.75 232 ALA A N 1
ATOM 1779 C CA . ALA A 1 232 ? 1.116 13.021 17.154 1.00 76.75 232 ALA A CA 1
ATOM 1780 C C . ALA A 1 232 ? 2.363 12.586 17.943 1.00 76.75 232 ALA A C 1
ATOM 1782 O O . ALA A 1 232 ? 3.245 11.908 17.423 1.00 76.75 232 ALA A O 1
ATOM 1783 N N . ALA A 1 233 ? 2.402 12.909 19.241 1.00 73.50 233 ALA A N 1
ATOM 1784 C CA . ALA A 1 233 ? 3.504 12.511 20.124 1.00 73.50 233 ALA A CA 1
ATOM 1785 C C . ALA A 1 233 ? 3.651 10.980 20.260 1.00 73.50 233 ALA A C 1
ATOM 1787 O O . ALA A 1 233 ? 4.758 10.478 20.441 1.00 73.50 233 ALA A O 1
ATOM 1788 N N . ALA A 1 234 ? 2.538 10.241 20.182 1.00 86.12 234 ALA A N 1
ATOM 1789 C CA . ALA A 1 234 ? 2.505 8.783 20.197 1.00 86.12 234 ALA A CA 1
ATOM 1790 C C . ALA A 1 234 ? 1.221 8.254 19.540 1.00 86.12 234 ALA A C 1
ATOM 1792 O O . ALA A 1 234 ? 0.171 8.899 19.592 1.00 86.12 234 ALA A O 1
ATOM 1793 N N . VAL A 1 235 ? 1.289 7.045 18.975 1.00 95.06 235 VAL A N 1
ATOM 1794 C CA . VAL A 1 235 ? 0.103 6.331 18.483 1.00 95.06 235 VAL A CA 1
ATOM 1795 C C . VAL A 1 235 ? -0.652 5.757 19.680 1.00 95.06 235 VAL A C 1
ATOM 1797 O O . VAL A 1 235 ? -0.162 4.853 20.356 1.00 95.06 235 VAL A O 1
ATOM 1800 N N . THR A 1 236 ? -1.843 6.285 19.955 1.00 94.94 236 THR A N 1
ATOM 1801 C CA . THR A 1 236 ? -2.719 5.760 21.012 1.00 94.94 236 THR A CA 1
ATOM 1802 C C . THR A 1 236 ? -3.459 4.501 20.544 1.00 94.94 236 THR A C 1
ATOM 1804 O O . THR A 1 236 ? -3.640 4.320 19.336 1.00 94.94 236 THR A O 1
ATOM 1807 N N . PRO A 1 237 ? -3.962 3.649 21.459 1.00 95.56 237 PRO A N 1
ATOM 1808 C CA . PRO A 1 237 ? -4.769 2.490 21.074 1.00 95.56 237 PRO A CA 1
ATOM 1809 C C . PRO A 1 237 ? -5.999 2.861 20.238 1.00 95.56 237 PRO A C 1
ATOM 1811 O O . PRO A 1 237 ? -6.267 2.213 19.234 1.00 95.56 237 PRO A O 1
ATOM 1814 N N . ARG A 1 238 ? -6.691 3.964 20.560 1.00 95.44 238 ARG A N 1
ATOM 1815 C CA . ARG A 1 238 ? -7.796 4.480 19.734 1.00 95.44 238 ARG A CA 1
ATOM 1816 C C . ARG A 1 238 ? -7.351 4.908 18.341 1.00 95.44 238 ARG A C 1
ATOM 1818 O O . ARG A 1 238 ? -8.065 4.659 17.373 1.00 95.44 238 ARG A O 1
ATOM 1825 N N . ALA A 1 239 ? -6.186 5.546 18.214 1.00 96.56 239 ALA A N 1
ATOM 1826 C CA . ALA A 1 239 ? -5.646 5.908 16.906 1.00 96.56 239 ALA A CA 1
ATOM 1827 C C . ALA A 1 239 ? -5.289 4.660 16.081 1.00 96.56 239 ALA A C 1
ATOM 1829 O O . ALA A 1 239 ? -5.593 4.618 14.890 1.00 96.56 239 ALA A O 1
ATOM 1830 N N . ALA A 1 240 ? -4.713 3.632 16.713 1.00 97.50 240 ALA A N 1
ATOM 1831 C CA . ALA A 1 240 ? -4.443 2.345 16.076 1.00 97.50 240 ALA A CA 1
ATOM 1832 C C . ALA A 1 240 ? -5.737 1.617 15.666 1.00 97.50 240 ALA A C 1
ATOM 1834 O O . ALA A 1 240 ? -5.838 1.169 14.527 1.00 97.50 240 ALA A O 1
ATOM 1835 N N . TYR A 1 241 ? -6.755 1.578 16.530 1.00 97.69 241 TYR A N 1
ATOM 1836 C CA . TYR A 1 241 ? -8.074 1.028 16.203 1.00 97.69 241 TYR A CA 1
ATOM 1837 C C . TYR A 1 241 ? -8.687 1.728 14.985 1.00 97.69 241 TYR A C 1
ATOM 1839 O O . TYR A 1 241 ? -9.022 1.075 14.001 1.00 97.69 241 TYR A O 1
ATOM 1847 N N . ARG A 1 242 ? -8.742 3.068 14.983 1.00 97.25 242 ARG A N 1
ATOM 1848 C CA . ARG A 1 242 ? -9.231 3.845 13.828 1.00 97.25 242 ARG A CA 1
ATOM 1849 C C . ARG A 1 242 ? -8.408 3.588 12.569 1.00 97.25 242 ARG A C 1
ATOM 1851 O O . ARG A 1 242 ? -8.962 3.543 11.475 1.00 97.25 242 ARG A O 1
ATOM 1858 N N . PHE A 1 243 ? -7.090 3.423 12.699 1.00 98.19 243 PHE A N 1
ATOM 1859 C CA . PHE A 1 243 ? -6.227 3.074 11.576 1.00 98.19 243 PHE A CA 1
ATOM 1860 C C . PHE A 1 243 ? -6.640 1.740 10.946 1.00 98.19 243 PHE A C 1
ATOM 1862 O O . PHE A 1 243 ? -6.903 1.718 9.745 1.00 98.19 243 PHE A O 1
ATOM 1869 N N . PHE A 1 244 ? -6.747 0.665 11.729 1.00 98.19 244 PHE A N 1
ATOM 1870 C CA . PHE A 1 244 ? -7.087 -0.656 11.195 1.00 98.19 244 PHE A CA 1
ATOM 1871 C C . PHE A 1 244 ? -8.556 -0.802 10.805 1.00 98.19 244 PHE A C 1
ATOM 1873 O O . PHE A 1 244 ? -8.842 -1.485 9.830 1.00 98.19 244 PHE A O 1
ATOM 1880 N N . ARG A 1 245 ? -9.480 -0.118 11.484 1.00 96.62 245 ARG A N 1
ATOM 1881 C CA . ARG A 1 245 ? -10.881 -0.033 11.058 1.00 96.62 245 ARG A CA 1
ATOM 1882 C C . ARG A 1 245 ? -10.994 0.571 9.661 1.00 96.62 245 ARG A C 1
ATOM 1884 O O . ARG A 1 245 ? -11.691 0.023 8.817 1.00 96.62 245 ARG A O 1
ATOM 1891 N N . ASP A 1 246 ? -10.303 1.688 9.426 1.00 96.81 246 ASP A N 1
ATOM 1892 C CA . ASP A 1 246 ? -10.377 2.394 8.146 1.00 96.81 246 ASP A CA 1
ATOM 1893 C C . ASP A 1 246 ? -9.614 1.637 7.043 1.00 96.81 246 ASP A C 1
ATOM 1895 O O . ASP A 1 246 ? -10.081 1.588 5.912 1.00 96.81 246 ASP A O 1
ATOM 1899 N N . CYS A 1 247 ? -8.462 1.029 7.358 1.00 97.56 247 CYS A N 1
ATOM 1900 C CA . CYS A 1 247 ? -7.653 0.291 6.378 1.00 97.56 247 CYS A CA 1
ATOM 1901 C C . CYS A 1 247 ? -8.146 -1.145 6.130 1.00 97.56 247 CYS A C 1
ATOM 1903 O O . CYS A 1 247 ? -7.786 -1.753 5.125 1.00 97.56 247 CYS A O 1
ATOM 1905 N N . GLY A 1 248 ? -8.896 -1.735 7.058 1.00 94.62 248 GLY A N 1
ATOM 1906 C CA . GLY A 1 248 ? -9.273 -3.144 7.015 1.00 94.62 248 GLY A CA 1
ATOM 1907 C C . GLY A 1 248 ? -8.060 -4.076 6.817 1.00 94.62 248 GLY A C 1
ATOM 1908 O O . GLY A 1 248 ? -7.027 -3.900 7.475 1.00 94.62 248 GLY A O 1
ATOM 1909 N N . PRO A 1 249 ? -8.137 -5.057 5.894 1.00 92.25 249 PRO A N 1
ATOM 1910 C CA . PRO A 1 249 ? -7.116 -6.096 5.741 1.00 92.25 249 PRO A CA 1
ATOM 1911 C C . PRO A 1 249 ? -5.790 -5.591 5.154 1.00 92.25 249 PRO A C 1
ATOM 1913 O O . PRO A 1 249 ? -4.797 -6.315 5.192 1.00 92.25 249 PRO A O 1
ATOM 1916 N N . VAL A 1 250 ? -5.742 -4.366 4.614 1.00 98.31 250 VAL A N 1
ATOM 1917 C CA . VAL A 1 250 ? -4.523 -3.816 3.998 1.00 98.31 250 VAL A CA 1
ATOM 1918 C C . VAL A 1 250 ? -3.623 -3.069 4.984 1.00 98.31 250 VAL A C 1
ATOM 1920 O O . VAL A 1 250 ? -2.545 -2.618 4.599 1.00 98.31 250 VAL A O 1
ATOM 1923 N N . GLY A 1 251 ? -4.028 -2.924 6.253 1.00 98.38 251 GLY A N 1
ATOM 1924 C CA . GLY A 1 251 ? -3.346 -2.064 7.229 1.00 98.38 251 GLY A CA 1
ATOM 1925 C C . GLY A 1 251 ? -1.844 -2.337 7.368 1.00 98.38 251 GLY A C 1
ATOM 1926 O O . GLY A 1 251 ? -1.047 -1.402 7.362 1.00 98.38 251 GLY A O 1
ATOM 1927 N N . VAL A 1 252 ? -1.427 -3.607 7.401 1.00 98.69 252 VAL A N 1
ATOM 1928 C CA . VAL A 1 252 ? 0.002 -3.974 7.475 1.00 98.69 252 VAL A CA 1
ATOM 1929 C C . VAL A 1 252 ? 0.756 -3.585 6.197 1.00 98.69 252 VAL A C 1
ATOM 1931 O O . VAL A 1 252 ? 1.852 -3.031 6.269 1.00 98.69 252 VAL A O 1
ATOM 1934 N N . ALA A 1 253 ? 0.158 -3.797 5.023 1.00 98.81 253 ALA A N 1
ATOM 1935 C CA . ALA A 1 253 ? 0.741 -3.389 3.744 1.00 98.81 253 ALA A CA 1
ATOM 1936 C C . ALA A 1 253 ? 0.897 -1.859 3.641 1.00 98.81 253 ALA A C 1
ATOM 1938 O O . ALA A 1 253 ? 1.926 -1.378 3.169 1.00 98.81 253 ALA A O 1
ATOM 1939 N N . VAL A 1 254 ? -0.073 -1.097 4.156 1.00 98.88 254 VAL A N 1
ATOM 1940 C CA . VAL A 1 254 ? -0.012 0.372 4.246 1.00 98.88 254 VAL A CA 1
ATOM 1941 C C . VAL A 1 254 ? 1.147 0.834 5.134 1.00 98.88 254 VAL A C 1
ATOM 1943 O O . VAL A 1 254 ? 1.860 1.769 4.771 1.00 98.88 254 VAL A O 1
ATOM 1946 N N . ILE A 1 255 ? 1.384 0.170 6.273 1.00 98.75 255 ILE A N 1
ATOM 1947 C CA . ILE A 1 255 ? 2.518 0.489 7.158 1.00 98.75 255 ILE A CA 1
ATOM 1948 C C . ILE A 1 255 ? 3.841 0.331 6.402 1.00 98.75 255 ILE A C 1
ATOM 1950 O O . ILE A 1 255 ? 4.651 1.260 6.394 1.00 98.75 255 ILE A O 1
ATOM 1954 N N . LEU A 1 256 ? 4.036 -0.809 5.733 1.00 98.75 256 LEU A N 1
ATOM 1955 C CA . LEU A 1 256 ? 5.257 -1.111 4.980 1.00 98.75 256 LEU A CA 1
ATOM 1956 C C . LEU A 1 256 ? 5.470 -0.131 3.820 1.00 98.75 256 LEU A C 1
ATOM 1958 O O . LEU A 1 256 ? 6.569 0.405 3.667 1.00 98.75 256 LEU A O 1
ATOM 1962 N N . LEU A 1 257 ? 4.416 0.159 3.048 1.00 98.81 257 LEU A N 1
ATOM 1963 C CA . LEU A 1 257 ? 4.481 1.146 1.970 1.00 98.81 257 LEU A CA 1
ATOM 1964 C C . LEU A 1 257 ? 4.856 2.531 2.504 1.00 98.81 257 LEU A C 1
ATOM 1966 O O . LEU A 1 257 ? 5.676 3.204 1.897 1.00 98.81 257 LEU A O 1
ATOM 1970 N N . SER A 1 258 ? 4.329 2.941 3.660 1.00 98.19 258 SER A N 1
ATOM 1971 C CA . SER A 1 258 ? 4.627 4.264 4.222 1.00 98.19 258 SER A CA 1
ATOM 1972 C C . SER A 1 258 ? 6.096 4.442 4.638 1.00 98.19 258 SER A C 1
ATOM 1974 O O . SER A 1 258 ? 6.618 5.557 4.597 1.00 98.19 258 SER A O 1
ATOM 1976 N N . LEU A 1 259 ? 6.769 3.355 5.036 1.00 98.31 259 LEU A N 1
ATOM 1977 C CA . LEU A 1 259 ? 8.205 3.356 5.318 1.00 98.31 259 LEU A CA 1
ATOM 1978 C C . LEU A 1 259 ? 9.001 3.503 4.019 1.00 98.31 259 LEU A C 1
ATOM 1980 O O . LEU A 1 259 ? 9.888 4.350 3.933 1.00 98.31 259 LEU A O 1
ATOM 1984 N N . ALA A 1 260 ? 8.651 2.714 3.001 1.00 97.69 260 ALA A N 1
ATOM 1985 C CA . ALA A 1 260 ? 9.281 2.778 1.687 1.00 97.69 260 ALA A CA 1
ATOM 1986 C C . ALA A 1 260 ? 9.080 4.142 1.005 1.00 97.69 260 ALA A C 1
ATOM 1988 O O . ALA A 1 260 ? 10.026 4.676 0.429 1.00 97.69 260 ALA A O 1
ATOM 1989 N N . ASP A 1 261 ? 7.886 4.727 1.122 1.00 97.75 261 ASP A N 1
ATOM 1990 C CA . ASP A 1 261 ? 7.560 6.062 0.619 1.00 97.75 261 ASP A CA 1
ATOM 1991 C C . ASP A 1 261 ? 8.455 7.131 1.258 1.00 97.75 261 ASP A C 1
ATOM 1993 O O . ASP A 1 261 ? 9.119 7.896 0.558 1.00 97.75 261 ASP A O 1
ATOM 1997 N N . MET A 1 262 ? 8.580 7.123 2.592 1.00 95.94 262 MET A N 1
ATOM 1998 C CA . MET A 1 262 ? 9.492 8.034 3.286 1.00 95.94 262 MET A CA 1
ATOM 1999 C C . MET A 1 262 ? 10.932 7.897 2.779 1.00 95.94 262 MET A C 1
ATOM 2001 O O . MET A 1 262 ? 11.566 8.909 2.494 1.00 95.94 262 MET A O 1
ATOM 2005 N N . LEU A 1 263 ? 11.444 6.674 2.622 1.00 95.88 263 LEU A N 1
ATOM 2006 C CA . LEU A 1 263 ? 12.790 6.446 2.083 1.00 95.88 263 LEU A CA 1
ATOM 2007 C C . LEU A 1 263 ? 12.922 6.918 0.626 1.00 95.88 263 LEU A C 1
ATOM 2009 O O . LEU A 1 263 ? 13.974 7.416 0.228 1.00 95.88 263 LEU A O 1
ATOM 2013 N N . GLY A 1 264 ? 11.864 6.774 -0.174 1.00 94.94 264 GLY A N 1
ATOM 2014 C CA . GLY A 1 264 ? 11.833 7.153 -1.586 1.00 94.94 264 GLY A CA 1
ATOM 2015 C C . GLY A 1 264 ? 11.799 8.663 -1.837 1.00 94.94 264 GLY A C 1
ATOM 2016 O O . GLY A 1 264 ? 12.001 9.089 -2.977 1.00 94.94 264 GLY A O 1
ATOM 2017 N N . LYS A 1 265 ? 11.576 9.486 -0.802 1.00 93.69 265 LYS A N 1
ATOM 2018 C CA . LYS A 1 265 ? 11.601 10.959 -0.885 1.00 93.69 265 LYS A CA 1
ATOM 2019 C C . LYS A 1 265 ? 13.021 11.530 -0.973 1.00 93.69 265 LYS A C 1
ATOM 2021 O O . LYS A 1 265 ? 13.187 12.630 -1.501 1.00 93.69 265 LYS A O 1
ATOM 2026 N N . TYR A 1 266 ? 14.035 10.792 -0.516 1.00 92.69 266 TYR A N 1
ATOM 2027 C CA . TYR A 1 266 ? 15.404 11.288 -0.347 1.00 92.69 266 TYR A CA 1
ATOM 2028 C C . TYR A 1 266 ? 16.422 10.502 -1.194 1.00 92.69 266 TYR A C 1
ATOM 2030 O O . TYR A 1 266 ? 16.297 9.295 -1.402 1.00 92.69 266 TYR A O 1
ATOM 2038 N N . ALA A 1 267 ? 17.466 11.188 -1.674 1.00 85.69 267 ALA A N 1
ATOM 2039 C CA . ALA A 1 267 ? 18.624 10.555 -2.328 1.00 85.69 267 ALA A CA 1
ATOM 2040 C C . ALA A 1 267 ? 19.655 10.042 -1.307 1.00 85.69 267 ALA A C 1
ATOM 2042 O O . ALA A 1 267 ? 20.381 9.087 -1.575 1.00 85.69 267 ALA A O 1
ATOM 2043 N N . SER A 1 268 ? 19.681 10.675 -0.137 1.00 84.62 268 SER A N 1
ATOM 2044 C CA . SER A 1 268 ? 20.473 10.309 1.038 1.00 84.62 268 SER A CA 1
ATOM 2045 C C . SER A 1 268 ? 19.543 9.772 2.130 1.00 84.62 268 SER A C 1
ATOM 2047 O O . SER A 1 268 ? 18.325 9.873 1.975 1.00 84.62 268 SER A O 1
ATOM 2049 N N . PRO A 1 269 ? 20.067 9.233 3.244 1.00 88.50 269 PRO A N 1
ATOM 2050 C CA . PRO A 1 269 ? 19.242 8.918 4.401 1.00 88.50 269 PRO A CA 1
ATOM 2051 C C . PRO A 1 269 ? 18.307 10.080 4.793 1.00 88.50 269 PRO A C 1
ATOM 2053 O O . PRO A 1 269 ? 18.746 11.237 4.783 1.00 88.50 269 PRO A O 1
ATOM 2056 N N . PRO A 1 270 ? 17.031 9.800 5.123 1.00 93.44 270 PRO A N 1
ATOM 2057 C CA . PRO A 1 270 ? 16.112 10.808 5.648 1.00 93.44 270 PRO A CA 1
ATOM 2058 C C . PRO A 1 270 ? 16.644 11.420 6.956 1.00 93.44 270 PRO A C 1
ATOM 2060 O O . PRO A 1 270 ? 17.466 10.804 7.642 1.00 93.44 270 PRO A O 1
ATOM 2063 N N . PRO A 1 271 ? 16.152 12.605 7.364 1.00 94.12 271 PRO A N 1
ATOM 2064 C CA . PRO A 1 271 ? 16.463 13.168 8.671 1.00 94.12 271 PRO A CA 1
ATOM 2065 C C . PRO A 1 271 ? 16.181 12.160 9.790 1.00 94.12 271 PRO A C 1
ATOM 2067 O O . PRO A 1 271 ? 15.076 11.624 9.895 1.00 94.12 271 PRO A O 1
ATOM 2070 N N . GLN A 1 272 ? 17.173 11.926 10.652 1.00 93.12 272 GLN A N 1
ATOM 2071 C CA . GLN A 1 272 ? 17.136 10.850 11.650 1.00 93.12 272 GLN A CA 1
ATOM 2072 C C . GLN A 1 272 ? 15.894 10.906 12.553 1.00 93.12 272 GLN A C 1
ATOM 2074 O O . GLN A 1 272 ? 15.292 9.878 12.846 1.00 93.12 272 GLN A O 1
ATOM 2079 N N . ALA A 1 273 ? 15.482 12.105 12.978 1.00 93.12 273 ALA A N 1
ATOM 2080 C CA . ALA A 1 273 ? 14.297 12.281 13.817 1.00 93.12 273 ALA A CA 1
ATOM 2081 C C . ALA A 1 273 ? 12.993 11.918 13.082 1.00 93.12 273 ALA A C 1
ATOM 2083 O O . ALA A 1 273 ? 12.101 11.306 13.672 1.00 93.12 273 ALA A O 1
ATOM 2084 N N . GLU A 1 274 ? 12.887 12.256 11.794 1.00 93.00 274 GLU A N 1
ATOM 2085 C CA . GLU A 1 274 ? 11.722 11.920 10.971 1.00 93.00 274 GLU A CA 1
ATOM 2086 C C . GLU A 1 274 ? 11.647 10.412 10.721 1.00 93.00 274 GLU A C 1
ATOM 2088 O O . GLU A 1 274 ? 10.579 9.816 10.879 1.00 93.00 274 GLU A O 1
ATOM 2093 N N . TRP A 1 275 ? 12.781 9.774 10.421 1.00 95.56 275 TRP A N 1
ATOM 2094 C CA . TRP A 1 275 ? 12.849 8.325 10.245 1.00 95.56 275 TRP A CA 1
ATOM 2095 C C . TRP A 1 275 ? 12.519 7.566 11.528 1.00 95.56 275 TRP A C 1
ATOM 2097 O O . TRP A 1 275 ? 11.617 6.728 11.538 1.00 95.56 275 TRP A O 1
ATOM 2107 N N . ALA A 1 276 ? 13.169 7.916 12.640 1.00 95.00 276 ALA A N 1
ATOM 2108 C CA . ALA A 1 276 ? 12.922 7.284 13.931 1.00 95.00 276 ALA A CA 1
ATOM 2109 C C . ALA A 1 276 ? 11.465 7.463 14.388 1.00 95.00 276 ALA A C 1
ATOM 2111 O O . ALA A 1 276 ? 10.871 6.539 14.960 1.00 95.00 276 ALA A O 1
ATOM 2112 N N . GLY A 1 277 ? 10.862 8.624 14.110 1.00 95.44 277 GLY A N 1
ATOM 2113 C CA . GLY A 1 277 ? 9.442 8.872 14.348 1.00 95.44 277 GLY A CA 1
ATOM 2114 C C . GLY A 1 277 ? 8.552 7.947 13.516 1.00 95.44 277 GLY A C 1
ATOM 2115 O O . GLY A 1 277 ? 7.674 7.279 14.063 1.00 95.44 277 GLY A O 1
ATOM 2116 N N . ARG A 1 278 ? 8.819 7.831 12.210 1.00 96.19 278 ARG A N 1
ATOM 2117 C CA . ARG A 1 278 ? 8.037 6.982 11.303 1.00 96.19 278 ARG A CA 1
ATOM 2118 C C . ARG A 1 278 ? 8.173 5.492 11.627 1.00 96.19 278 ARG A C 1
ATOM 2120 O O . ARG A 1 278 ? 7.161 4.794 11.682 1.00 96.19 278 ARG A O 1
ATOM 2127 N N . VAL A 1 279 ? 9.381 5.012 11.922 1.00 97.25 279 VAL A N 1
ATOM 2128 C CA . VAL A 1 279 ? 9.617 3.640 12.408 1.00 97.25 279 VAL A CA 1
ATOM 2129 C C . VAL A 1 279 ? 8.914 3.414 13.751 1.00 97.25 279 VAL A C 1
ATOM 2131 O O . VAL A 1 279 ? 8.386 2.333 13.999 1.00 97.25 279 VAL A O 1
ATOM 2134 N N . GLY A 1 280 ? 8.840 4.437 14.609 1.00 97.31 280 GLY A N 1
ATOM 2135 C CA . GLY A 1 280 ? 8.072 4.401 15.854 1.00 97.31 280 GLY A CA 1
ATOM 2136 C C . GLY A 1 280 ? 6.574 4.188 15.629 1.00 97.31 280 GLY A C 1
ATOM 2137 O O . GLY A 1 280 ? 5.994 3.303 16.258 1.00 97.31 280 GLY A O 1
ATOM 2138 N N . VAL A 1 281 ? 5.971 4.939 14.700 1.00 98.06 281 VAL A N 1
ATOM 2139 C CA . VAL A 1 281 ? 4.566 4.760 14.286 1.00 98.06 281 VAL A CA 1
ATOM 2140 C C . VAL A 1 281 ? 4.345 3.352 13.739 1.00 98.06 281 VAL A C 1
ATOM 2142 O O . VAL A 1 281 ? 3.432 2.661 14.189 1.00 98.06 281 VAL A O 1
ATOM 2145 N N . ALA A 1 282 ? 5.209 2.896 12.825 1.00 98.31 282 ALA A N 1
ATOM 2146 C CA . ALA A 1 282 ? 5.134 1.549 12.265 1.00 98.31 282 ALA A CA 1
ATOM 2147 C C . ALA A 1 282 ? 5.206 0.476 13.359 1.00 98.31 282 ALA A C 1
ATOM 2149 O O . ALA A 1 282 ? 4.368 -0.420 13.392 1.00 98.31 282 ALA A O 1
ATOM 2150 N N . ARG A 1 283 ? 6.140 0.602 14.310 1.00 98.25 283 ARG A N 1
ATOM 2151 C CA . ARG A 1 283 ? 6.278 -0.326 15.440 1.00 98.25 283 ARG A CA 1
ATOM 2152 C C . ARG A 1 283 ? 5.001 -0.402 16.275 1.00 98.25 283 ARG A C 1
ATOM 2154 O O . ARG A 1 283 ? 4.590 -1.504 16.619 1.00 98.25 283 ARG A O 1
ATOM 2161 N N . SER A 1 284 ? 4.391 0.737 16.604 1.00 98.00 284 SER A N 1
ATOM 2162 C CA . SER A 1 284 ? 3.152 0.784 17.393 1.00 98.00 284 SER A CA 1
ATOM 2163 C C . SER A 1 284 ? 1.958 0.181 16.652 1.00 98.00 284 SER A C 1
ATOM 2165 O O . SER A 1 284 ? 1.149 -0.512 17.261 1.00 98.00 284 SER A O 1
ATOM 2167 N N . LEU A 1 285 ? 1.846 0.411 15.342 1.00 98.44 285 LEU A N 1
ATOM 2168 C CA . LEU A 1 285 ? 0.768 -0.170 14.542 1.00 98.44 285 LEU A CA 1
ATOM 2169 C C . LEU A 1 285 ? 0.957 -1.679 14.325 1.00 98.44 285 LEU A C 1
ATOM 2171 O O . LEU A 1 285 ? -0.015 -2.421 14.403 1.00 98.44 285 LEU A O 1
ATOM 2175 N N . LEU A 1 286 ? 2.188 -2.153 14.110 1.00 98.50 286 LEU A N 1
ATOM 2176 C CA . LEU A 1 286 ? 2.478 -3.590 14.011 1.00 98.50 286 LEU A CA 1
ATOM 2177 C C . LEU A 1 286 ? 2.288 -4.311 15.352 1.00 98.50 286 LEU A C 1
ATOM 2179 O O . LEU A 1 286 ? 1.798 -5.433 15.374 1.00 98.50 286 LEU A O 1
ATOM 2183 N N . GLU A 1 287 ? 2.601 -3.652 16.470 1.00 98.19 287 GLU A N 1
ATOM 2184 C CA . GLU A 1 287 ? 2.278 -4.153 17.811 1.00 98.19 287 GLU A CA 1
ATOM 2185 C C . GLU A 1 287 ? 0.764 -4.323 17.983 1.00 98.19 287 GLU A C 1
ATOM 2187 O O . GLU A 1 287 ? 0.303 -5.374 18.426 1.00 98.19 287 GLU A O 1
ATOM 2192 N N . ALA A 1 288 ? -0.023 -3.328 17.560 1.00 97.81 288 ALA A N 1
ATOM 2193 C CA . ALA A 1 288 ? -1.476 -3.441 17.559 1.00 97.81 288 ALA A CA 1
ATOM 2194 C C . ALA A 1 288 ? -1.968 -4.600 16.671 1.00 97.81 288 ALA A C 1
ATOM 2196 O O . ALA A 1 288 ? -2.830 -5.359 17.105 1.00 97.81 288 ALA A O 1
ATOM 2197 N N . ALA A 1 289 ? -1.398 -4.762 15.472 1.00 97.88 289 ALA A N 1
ATOM 2198 C CA . ALA A 1 289 ? -1.785 -5.800 14.515 1.00 97.88 289 ALA A CA 1
ATOM 2199 C C . ALA A 1 289 ? -1.469 -7.224 14.976 1.00 97.88 289 ALA A C 1
ATOM 2201 O O . ALA A 1 289 ? -2.296 -8.106 14.795 1.00 97.88 289 ALA A O 1
ATOM 2202 N N . PHE A 1 290 ? -0.275 -7.456 15.522 1.00 97.88 290 PHE A N 1
ATOM 2203 C CA . PHE A 1 290 ? 0.238 -8.813 15.730 1.00 97.88 290 PHE A CA 1
ATOM 2204 C C . PHE A 1 290 ? 0.278 -9.250 17.191 1.00 97.88 290 PHE A C 1
ATOM 2206 O O . PHE A 1 290 ? 0.265 -10.445 17.465 1.00 97.88 290 PHE A O 1
ATOM 2213 N N . GLU A 1 291 ? 0.323 -8.312 18.137 1.00 97.19 291 GLU A N 1
ATOM 2214 C CA . GLU A 1 291 ? 0.419 -8.629 19.570 1.00 97.19 291 GLU A CA 1
ATOM 2215 C C . GLU A 1 291 ? -0.863 -8.260 20.333 1.00 97.19 291 GLU A C 1
ATOM 2217 O O . GLU A 1 291 ? -1.093 -8.756 21.434 1.00 97.19 291 GLU A O 1
ATOM 2222 N N . GLN A 1 292 ? -1.705 -7.382 19.777 1.00 96.25 292 GLN A N 1
ATOM 2223 C CA . GLN A 1 292 ? -2.887 -6.841 20.460 1.00 96.25 292 GLN A CA 1
ATOM 2224 C C . GLN A 1 292 ? -4.143 -6.874 19.579 1.00 96.25 292 GLN A C 1
ATOM 2226 O O . GLN A 1 292 ? -5.067 -6.090 19.801 1.00 96.25 292 GLN A O 1
ATOM 2231 N N . GLU A 1 293 ? -4.193 -7.780 18.598 1.00 94.62 293 GLU A N 1
ATOM 2232 C CA . GLU A 1 293 ? -5.235 -7.824 17.566 1.00 94.62 293 GLU A CA 1
ATOM 2233 C C . GLU A 1 293 ? -6.644 -7.841 18.173 1.00 94.62 293 GLU A C 1
ATOM 2235 O O . GLU A 1 293 ? -7.442 -6.939 17.927 1.00 94.62 293 GLU A O 1
ATOM 2240 N N . SER A 1 294 ? -6.922 -8.803 19.055 1.00 93.00 294 SER A N 1
ATOM 2241 C CA . SER A 1 294 ? -8.233 -8.984 19.690 1.00 93.00 294 SER A CA 1
ATOM 2242 C C . SER A 1 294 ? -8.603 -7.888 20.690 1.00 93.00 294 SER A C 1
ATOM 2244 O O . SER A 1 294 ? -9.708 -7.889 21.220 1.00 93.00 294 SER A O 1
ATOM 2246 N N . ARG A 1 295 ? -7.678 -6.981 21.015 1.00 94.06 295 ARG A N 1
ATOM 2247 C CA . ARG A 1 295 ? -7.911 -5.872 21.946 1.00 94.06 295 ARG A CA 1
ATOM 2248 C C . ARG A 1 295 ? -8.066 -4.550 21.207 1.00 94.06 295 ARG A C 1
ATOM 2250 O O . ARG A 1 295 ? -8.955 -3.779 21.536 1.00 94.06 295 ARG A O 1
ATOM 2257 N N . VAL A 1 296 ? -7.182 -4.279 20.249 1.00 95.31 296 VAL A N 1
ATOM 2258 C CA . VAL A 1 296 ? -7.044 -2.972 19.594 1.00 95.31 296 VAL A CA 1
ATOM 2259 C C . VAL A 1 296 ? -7.582 -2.978 18.175 1.00 95.31 296 VAL A C 1
ATOM 2261 O O . VAL A 1 296 ? -8.153 -1.981 17.763 1.00 95.31 296 VAL A O 1
ATOM 2264 N N . VAL A 1 297 ? -7.397 -4.054 17.411 1.00 95.31 297 VAL A N 1
ATOM 2265 C CA . VAL A 1 297 ? -7.774 -4.093 15.989 1.00 95.31 297 VAL A CA 1
ATOM 2266 C C . VAL A 1 297 ? -9.197 -4.601 15.813 1.00 95.31 297 VAL A C 1
ATOM 2268 O O . VAL A 1 297 ? -9.999 -3.976 15.126 1.00 95.31 297 VAL A O 1
ATOM 2271 N N . ASN A 1 298 ? -9.517 -5.707 16.477 1.00 93.56 298 ASN A N 1
ATOM 2272 C CA . ASN A 1 298 ? -10.817 -6.354 16.442 1.00 93.56 298 ASN A CA 1
ATOM 2273 C C . ASN A 1 298 ? -11.280 -6.670 17.875 1.00 93.56 298 ASN A C 1
ATOM 2275 O O . ASN A 1 298 ? -11.271 -7.838 18.279 1.00 93.56 298 ASN A O 1
ATOM 2279 N N . PRO A 1 299 ? -11.622 -5.640 18.681 1.00 93.88 299 PRO A N 1
ATOM 2280 C CA . PRO A 1 299 ? -12.142 -5.854 20.025 1.00 93.88 299 PRO A CA 1
ATOM 2281 C C . PRO A 1 299 ? -13.406 -6.728 19.985 1.00 93.88 299 PRO A C 1
ATOM 2283 O O . PRO A 1 299 ? -14.251 -6.546 19.101 1.00 93.88 299 PRO A O 1
ATOM 2286 N N . PRO A 1 300 ? -13.582 -7.663 20.939 1.00 93.50 300 PRO A N 1
ATOM 2287 C CA . PRO A 1 300 ? -14.744 -8.537 20.965 1.00 93.50 300 PRO A CA 1
ATOM 2288 C C . PRO A 1 300 ? -16.024 -7.716 21.101 1.00 93.50 300 PRO A C 1
ATOM 2290 O O . PRO A 1 300 ? -16.072 -6.694 21.787 1.00 93.50 300 PRO A O 1
ATOM 2293 N N . ARG A 1 301 ? -17.100 -8.185 20.477 1.00 94.06 301 ARG A N 1
ATOM 2294 C CA . ARG A 1 301 ? -18.401 -7.529 20.569 1.00 94.06 301 ARG A CA 1
ATOM 2295 C C . ARG A 1 301 ? -18.994 -7.738 21.967 1.00 94.06 301 ARG A C 1
ATOM 2297 O O . ARG A 1 301 ? -19.488 -8.821 22.257 1.00 94.06 301 ARG A O 1
ATOM 2304 N N . LEU A 1 302 ? -18.955 -6.705 22.812 1.00 95.19 302 LEU A N 1
ATOM 2305 C CA . LEU A 1 302 ? -19.566 -6.737 24.151 1.00 95.19 302 LEU A CA 1
ATOM 2306 C C . LEU A 1 302 ? -21.077 -6.478 24.119 1.00 95.19 302 LEU A C 1
ATOM 2308 O O . LEU A 1 302 ? -21.805 -7.057 24.921 1.00 95.19 302 LEU A O 1
ATOM 2312 N N . LEU A 1 303 ? -21.528 -5.626 23.190 1.00 95.06 303 LEU A N 1
ATOM 2313 C CA . LEU A 1 303 ? -22.938 -5.328 22.938 1.00 95.06 303 LEU A CA 1
ATOM 2314 C C . LEU A 1 303 ? -23.260 -5.404 21.445 1.00 95.06 303 LEU A C 1
ATOM 2316 O O . LEU A 1 303 ? -22.432 -5.083 20.582 1.00 95.06 303 LEU A O 1
ATOM 2320 N N . ASP A 1 304 ? -24.488 -5.803 21.140 1.00 94.50 304 ASP A N 1
ATOM 2321 C CA . ASP A 1 304 ? -25.078 -5.688 19.814 1.00 94.50 304 ASP A CA 1
ATOM 2322 C C . ASP A 1 304 ? -26.074 -4.523 19.687 1.00 94.50 304 ASP A C 1
ATOM 2324 O O . ASP A 1 304 ? -26.235 -3.702 20.589 1.00 94.50 304 ASP A O 1
ATOM 2328 N N . GLY A 1 305 ? -26.665 -4.377 18.497 1.00 93.56 305 GLY A N 1
ATOM 2329 C CA . GLY A 1 305 ? -27.637 -3.312 18.254 1.00 93.56 305 GLY A CA 1
ATOM 2330 C C . GLY A 1 305 ? -28.892 -3.490 19.103 1.00 93.56 305 GLY A C 1
ATOM 2331 O O . GLY A 1 305 ? -29.425 -2.499 19.595 1.00 93.56 305 GLY A O 1
ATOM 2332 N N . ASP A 1 306 ? -29.316 -4.734 19.321 1.00 94.62 306 ASP A N 1
ATOM 2333 C CA . ASP A 1 306 ? -30.509 -5.057 20.098 1.00 94.62 306 ASP A CA 1
ATOM 2334 C C . ASP A 1 306 ? -30.273 -4.783 21.588 1.00 94.62 306 ASP A C 1
ATOM 2336 O O . ASP A 1 306 ? -31.123 -4.181 22.240 1.00 94.62 306 ASP A O 1
ATOM 2340 N N . ASP A 1 307 ? -29.091 -5.118 22.112 1.00 94.62 307 ASP A N 1
ATOM 2341 C CA . ASP A 1 307 ? -28.642 -4.768 23.459 1.00 94.62 307 ASP A CA 1
ATOM 2342 C C . ASP A 1 307 ? -28.735 -3.248 23.687 1.00 94.62 307 ASP A C 1
ATOM 2344 O O . ASP A 1 307 ? -29.301 -2.802 24.686 1.00 94.62 307 ASP A O 1
ATOM 2348 N N . VAL A 1 308 ? -28.209 -2.438 22.757 1.00 93.38 308 VAL A N 1
ATOM 2349 C CA . VAL A 1 308 ? -28.220 -0.966 22.864 1.00 93.38 308 VAL A CA 1
ATOM 2350 C C . VAL A 1 308 ? -29.640 -0.408 22.742 1.00 93.38 308 VAL A C 1
ATOM 2352 O O . VAL A 1 308 ? -30.027 0.454 23.535 1.00 93.38 308 VAL A O 1
ATOM 2355 N N . MET A 1 309 ? -30.432 -0.904 21.787 1.00 94.06 309 MET A N 1
ATOM 2356 C CA . MET A 1 309 ? -31.821 -0.479 21.591 1.00 94.06 309 MET A CA 1
ATOM 2357 C C . MET A 1 309 ? -32.682 -0.793 22.813 1.00 94.06 309 MET A C 1
ATOM 2359 O O . MET A 1 309 ? -33.390 0.090 23.293 1.00 94.06 309 MET A O 1
ATOM 2363 N N . HIS A 1 310 ? -32.577 -1.999 23.375 1.00 93.31 310 HIS A N 1
ATOM 2364 C CA . HIS A 1 310 ? -33.297 -2.369 24.591 1.00 93.31 310 HIS A CA 1
ATOM 2365 C C . HIS A 1 310 ? -32.820 -1.577 25.813 1.00 93.31 310 HIS A C 1
ATOM 2367 O O . HIS A 1 310 ? -33.645 -1.103 26.594 1.00 93.31 310 HIS A O 1
ATOM 2373 N N . ALA A 1 311 ? -31.507 -1.395 25.986 1.00 90.12 311 ALA A N 1
ATOM 2374 C CA . ALA A 1 311 ? -30.958 -0.714 27.157 1.00 90.12 311 ALA A CA 1
ATOM 2375 C C . ALA A 1 311 ? -31.314 0.778 27.220 1.00 90.12 311 ALA A C 1
ATOM 2377 O O . ALA A 1 311 ? -31.440 1.319 28.319 1.00 90.12 311 ALA A O 1
ATOM 2378 N N . LEU A 1 312 ? -31.456 1.430 26.063 1.00 91.19 312 LEU A N 1
ATOM 2379 C CA . LEU A 1 312 ? -31.680 2.875 25.944 1.00 91.19 312 LEU A CA 1
ATOM 2380 C C . LEU A 1 312 ? -33.065 3.233 25.387 1.00 91.19 312 LEU A C 1
ATOM 2382 O O . LEU A 1 312 ? -33.365 4.410 25.213 1.00 91.19 312 LEU A O 1
ATOM 2386 N N . SER A 1 313 ? -33.913 2.235 25.107 1.00 91.56 313 SER A N 1
ATOM 2387 C CA . SER A 1 313 ? -35.211 2.410 24.433 1.00 91.56 313 SER A CA 1
ATOM 2388 C C . SER A 1 313 ? -35.104 3.190 23.112 1.00 91.56 313 SER A C 1
ATOM 2390 O O . SER A 1 313 ? -35.954 4.022 22.791 1.00 91.56 313 SER A O 1
ATOM 2392 N N . LEU A 1 314 ? -34.035 2.938 22.350 1.00 90.62 314 LEU A N 1
ATOM 2393 C CA . LEU A 1 314 ? -33.788 3.565 21.050 1.00 90.62 314 LEU A CA 1
ATOM 2394 C C . LEU A 1 314 ? -34.429 2.758 19.918 1.00 90.62 314 LEU A C 1
ATOM 2396 O O . LEU A 1 314 ? -34.540 1.537 19.987 1.00 90.62 314 LEU A O 1
ATOM 2400 N N . VAL A 1 315 ? -34.798 3.452 18.842 1.00 90.38 315 VAL A N 1
ATOM 2401 C CA . VAL A 1 315 ? -35.226 2.827 17.582 1.00 90.38 315 VAL A CA 1
ATOM 2402 C C . VAL A 1 315 ? -34.021 2.534 16.677 1.00 90.38 315 VAL A C 1
ATOM 2404 O O . VAL A 1 315 ? -32.997 3.218 16.794 1.00 90.38 315 VAL A O 1
ATOM 2407 N N . PRO A 1 316 ? -34.126 1.571 15.740 1.00 92.88 316 PRO A N 1
ATOM 2408 C CA . PRO A 1 316 ? -33.069 1.309 14.769 1.00 92.88 316 PRO A CA 1
ATOM 2409 C C . PRO A 1 316 ? -32.687 2.573 13.987 1.00 92.88 316 PRO A C 1
ATOM 2411 O O . PRO A 1 316 ? -33.549 3.251 13.425 1.00 92.88 316 PRO A O 1
ATOM 2414 N N . GLY A 1 317 ? -31.391 2.886 13.920 1.00 91.81 317 GLY A N 1
ATOM 2415 C CA . GLY A 1 317 ? -30.899 4.038 13.165 1.00 91.81 317 GLY A CA 1
ATOM 2416 C C . GLY A 1 317 ? -29.405 4.329 13.357 1.00 91.81 317 GLY A C 1
ATOM 2417 O O . GLY A 1 317 ? -28.740 3.655 14.149 1.00 91.81 317 GLY A O 1
ATOM 2418 N N . PRO A 1 318 ? -28.865 5.351 12.662 1.00 92.50 318 PRO A N 1
ATOM 2419 C CA . PRO A 1 318 ? -27.437 5.695 12.687 1.00 92.50 318 PRO A CA 1
ATOM 2420 C C . PRO A 1 318 ? -26.871 5.960 14.089 1.00 92.50 318 PRO A C 1
ATOM 2422 O O . PRO A 1 318 ? -25.726 5.610 14.358 1.00 92.50 318 PRO A O 1
ATOM 2425 N N . ALA A 1 319 ? -27.687 6.502 14.999 1.00 91.25 319 ALA A N 1
ATOM 2426 C CA . ALA A 1 319 ? -27.290 6.782 16.380 1.00 91.25 319 ALA A CA 1
ATOM 2427 C C . ALA A 1 319 ? -26.867 5.518 17.155 1.00 91.25 319 ALA A C 1
ATOM 2429 O O . ALA A 1 319 ? -25.928 5.563 17.945 1.00 91.25 319 ALA A O 1
ATOM 2430 N N . VAL A 1 320 ? -27.513 4.371 16.900 1.00 93.50 320 VAL A N 1
ATOM 2431 C CA . VAL A 1 320 ? -27.129 3.085 17.511 1.00 93.50 320 VAL A CA 1
ATOM 2432 C C . VAL A 1 320 ? -25.746 2.657 17.015 1.00 93.50 320 VAL A C 1
ATOM 2434 O O . VAL A 1 320 ? -24.904 2.241 17.807 1.00 93.50 320 VAL A O 1
ATOM 2437 N N . GLY A 1 321 ? -25.489 2.812 15.713 1.00 92.88 321 GLY A N 1
ATOM 2438 C CA . GLY A 1 321 ? -24.182 2.534 15.116 1.00 92.88 321 GLY A CA 1
ATOM 2439 C C . GLY A 1 321 ? -23.076 3.426 15.683 1.00 92.88 321 GLY A C 1
ATOM 2440 O O . GLY A 1 321 ? -22.003 2.927 16.008 1.00 92.88 321 GLY A O 1
ATOM 2441 N N . GLU A 1 322 ? -23.350 4.719 15.873 1.00 93.62 322 GLU A N 1
ATOM 2442 C CA . GLU A 1 322 ? -22.402 5.663 16.475 1.00 93.62 322 GLU A CA 1
ATOM 2443 C C . GLU A 1 322 ? -22.060 5.296 17.929 1.00 93.62 322 GLU A C 1
ATOM 2445 O O . GLU A 1 322 ? -20.892 5.325 18.317 1.00 93.62 322 GLU A O 1
ATOM 2450 N N . LEU A 1 323 ? -23.054 4.894 18.730 1.00 94.81 323 LEU A N 1
ATOM 2451 C CA . LEU A 1 323 ? -22.830 4.430 20.103 1.00 94.81 323 LEU A CA 1
ATOM 2452 C C . LEU A 1 323 ? -21.984 3.154 20.150 1.00 94.81 323 LEU A C 1
ATOM 2454 O O . LEU A 1 323 ? -21.045 3.075 20.943 1.00 94.81 323 LEU A O 1
ATOM 2458 N N . LEU A 1 324 ? -22.285 2.178 19.289 1.00 94.88 324 LEU A N 1
ATOM 2459 C CA . LEU A 1 324 ? -21.494 0.950 19.174 1.00 94.88 324 LEU A CA 1
ATOM 2460 C C . LEU A 1 324 ? -20.054 1.241 18.737 1.00 94.88 324 LEU A C 1
ATOM 2462 O O . LEU A 1 324 ? -19.123 0.604 19.222 1.00 94.88 324 LEU A O 1
ATOM 2466 N N . GLU A 1 325 ? -19.852 2.219 17.857 1.00 95.25 325 GLU A N 1
ATOM 2467 C CA . GLU A 1 325 ? -18.517 2.602 17.408 1.00 95.25 325 GLU A CA 1
ATOM 2468 C C . GLU A 1 325 ? -17.717 3.294 18.518 1.00 95.25 325 GLU A C 1
ATOM 2470 O O . GLU A 1 325 ? -16.567 2.935 18.770 1.00 95.25 325 GLU A O 1
ATOM 2475 N N . ARG A 1 326 ? -18.338 4.220 19.259 1.00 94.69 326 ARG A N 1
ATOM 2476 C CA . ARG A 1 326 ? -17.724 4.841 20.445 1.00 94.69 326 ARG A CA 1
ATOM 2477 C C . ARG A 1 326 ? -17.367 3.807 21.510 1.00 94.69 326 ARG A C 1
ATOM 2479 O O . ARG A 1 326 ? -16.322 3.928 22.146 1.00 94.69 326 ARG A O 1
ATOM 2486 N N . LEU A 1 327 ? -18.217 2.797 21.695 1.00 95.81 327 LEU A N 1
ATOM 2487 C CA . LEU A 1 327 ? -17.948 1.686 22.601 1.00 95.81 327 LEU A CA 1
ATOM 2488 C C . LEU A 1 327 ? -16.699 0.911 22.162 1.00 95.81 327 LEU A C 1
ATOM 2490 O O . LEU A 1 327 ? -15.814 0.693 22.985 1.00 95.81 327 LEU A O 1
ATOM 2494 N N . ARG A 1 328 ? -16.571 0.561 20.877 1.00 95.56 328 ARG A N 1
ATOM 2495 C CA . ARG A 1 328 ? -15.374 -0.125 20.359 1.00 95.56 328 ARG A CA 1
ATOM 2496 C C . ARG A 1 328 ? -14.099 0.700 20.523 1.00 95.56 328 ARG A C 1
ATOM 2498 O O . ARG A 1 328 ? -13.063 0.143 20.878 1.00 95.56 328 ARG A O 1
ATOM 2505 N N . GLU A 1 329 ? -14.169 2.017 20.329 1.00 95.75 329 GLU A N 1
ATOM 2506 C CA . GLU A 1 329 ? -13.035 2.909 20.608 1.00 95.75 329 GLU A CA 1
ATOM 2507 C C . GLU A 1 329 ? -12.618 2.848 22.086 1.00 95.75 329 GLU A C 1
ATOM 2509 O O . GLU A 1 329 ? -11.430 2.701 22.379 1.00 95.75 329 GLU A O 1
ATOM 2514 N N . ALA A 1 330 ? -13.582 2.890 23.012 1.00 94.56 330 ALA A N 1
ATOM 2515 C CA . ALA A 1 330 ? -13.316 2.777 24.446 1.00 94.56 330 ALA A CA 1
ATOM 2516 C C . ALA A 1 330 ? -12.768 1.391 24.839 1.00 94.56 330 ALA A C 1
ATOM 2518 O O . ALA A 1 330 ? -11.895 1.289 25.705 1.00 94.56 330 ALA A O 1
ATOM 2519 N N . GLN A 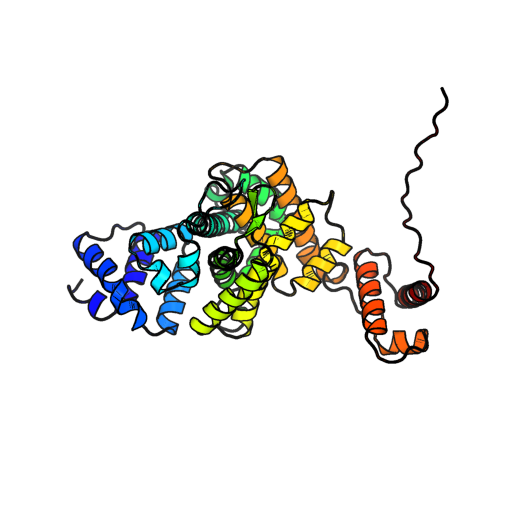1 331 ? -13.223 0.324 24.172 1.00 95.25 331 GLN A N 1
ATOM 2520 C CA . GLN A 1 331 ? -12.667 -1.021 24.337 1.00 95.25 331 GLN A CA 1
ATOM 2521 C C . GLN A 1 331 ? -11.203 -1.090 23.891 1.00 95.25 331 GLN A C 1
ATOM 2523 O O . GLN A 1 331 ? -10.364 -1.624 24.618 1.00 95.25 331 GLN A O 1
ATOM 2528 N N . ALA A 1 332 ? -10.867 -0.507 22.737 1.00 94.56 332 ALA A N 1
ATOM 2529 C CA . ALA A 1 332 ? -9.491 -0.468 22.244 1.00 94.56 332 ALA A CA 1
ATOM 2530 C C . ALA A 1 332 ? -8.547 0.287 23.198 1.00 94.56 332 ALA A C 1
ATOM 2532 O O . ALA A 1 332 ? -7.385 -0.094 23.374 1.00 94.56 332 ALA A O 1
ATOM 2533 N N . GLU A 1 333 ? -9.049 1.324 23.870 1.00 93.69 333 GLU A N 1
ATOM 2534 C CA . GLU A 1 333 ? -8.332 2.052 24.926 1.00 93.69 333 GLU A CA 1
ATOM 2535 C C . GLU A 1 333 ? -8.189 1.253 26.232 1.00 93.69 333 GLU A C 1
ATOM 2537 O O . GLU A 1 333 ? -7.372 1.614 27.076 1.00 93.69 333 GLU A O 1
ATOM 2542 N N . GLY A 1 334 ? -8.914 0.140 26.382 1.00 91.44 334 GLY A N 1
ATOM 2543 C CA . GLY A 1 334 ? -8.961 -0.661 27.606 1.00 91.44 334 GLY A CA 1
ATOM 2544 C C . GLY A 1 334 ? -9.872 -0.075 28.688 1.00 91.44 334 GLY A C 1
ATOM 2545 O O . GLY A 1 334 ? -9.841 -0.551 29.817 1.00 91.44 334 GLY A O 1
ATOM 2546 N N . GLY A 1 335 ? -10.670 0.946 28.361 1.00 88.62 335 GLY A N 1
ATOM 2547 C CA . GLY A 1 335 ? -11.610 1.577 29.290 1.00 88.62 335 GLY A CA 1
ATOM 2548 C C . GLY A 1 335 ? -12.905 0.786 29.495 1.00 88.62 335 GLY A C 1
ATOM 2549 O O . GLY A 1 335 ? -13.631 1.057 30.446 1.00 88.62 335 GLY A O 1
ATOM 2550 N N . VAL A 1 336 ? -13.199 -0.177 28.614 1.00 92.31 336 VAL A N 1
ATOM 2551 C CA . VAL A 1 336 ? -14.373 -1.056 28.698 1.00 92.31 336 VAL A CA 1
ATOM 2552 C C . VAL A 1 336 ? -13.970 -2.477 28.315 1.00 92.31 336 VAL A C 1
ATOM 2554 O O . VAL A 1 336 ? -13.462 -2.708 27.220 1.00 92.31 336 VAL A O 1
ATOM 2557 N N . THR A 1 337 ? -14.201 -3.438 29.204 1.00 93.88 337 THR A N 1
ATOM 2558 C CA . THR A 1 337 ? -13.783 -4.839 29.026 1.00 93.88 337 THR A CA 1
ATOM 2559 C C . THR A 1 337 ? -14.896 -5.851 29.288 1.00 93.88 337 THR A C 1
ATOM 2561 O O . THR A 1 337 ? -14.794 -6.993 28.841 1.00 93.88 337 THR A O 1
ATOM 2564 N N . THR A 1 338 ? -15.976 -5.439 29.955 1.00 95.44 338 THR A N 1
ATOM 2565 C CA . THR A 1 338 ? -17.116 -6.300 30.309 1.00 95.44 338 THR A CA 1
ATOM 2566 C C . THR A 1 338 ? -18.435 -5.800 29.721 1.00 95.44 338 THR A C 1
ATOM 2568 O O . THR A 1 338 ? -18.568 -4.635 29.333 1.00 95.44 338 THR A O 1
ATOM 2571 N N . LYS A 1 339 ? -19.441 -6.683 29.653 1.00 94.81 339 LYS A N 1
ATOM 2572 C CA . LYS A 1 339 ? -20.780 -6.323 29.160 1.00 94.81 339 LYS A CA 1
ATOM 2573 C C . LYS A 1 339 ? -21.444 -5.281 30.069 1.00 94.81 339 LYS A C 1
ATOM 2575 O O . LYS A 1 339 ? -22.114 -4.372 29.585 1.00 94.81 339 LYS A O 1
ATOM 2580 N N . GLU A 1 340 ? -21.217 -5.376 31.374 1.00 94.81 340 GLU A N 1
ATOM 2581 C CA . GLU A 1 340 ? -21.721 -4.450 32.386 1.00 94.81 340 GLU A CA 1
ATOM 2582 C C . GLU A 1 340 ? -21.122 -3.047 32.211 1.00 94.81 340 GLU A C 1
ATOM 2584 O O . GLU A 1 340 ? -21.860 -2.061 32.161 1.00 94.81 340 GLU A O 1
ATOM 2589 N N . GLU A 1 341 ? -19.798 -2.954 32.041 1.00 96.19 341 GLU A N 1
ATOM 2590 C CA . GLU A 1 341 ? -19.111 -1.689 31.741 1.00 96.19 341 GLU A CA 1
ATOM 2591 C C . GLU A 1 341 ? -19.591 -1.094 30.413 1.00 96.19 341 GLU A C 1
ATOM 2593 O O . GLU A 1 341 ? -19.798 0.115 30.315 1.00 96.19 341 GLU A O 1
ATOM 2598 N N . ALA A 1 342 ? -19.827 -1.934 29.401 1.00 95.44 342 ALA A N 1
ATOM 2599 C CA . ALA A 1 342 ? -20.338 -1.493 28.110 1.00 95.44 342 ALA A CA 1
ATOM 2600 C C . ALA A 1 342 ? -21.741 -0.878 28.219 1.00 95.44 342 ALA A C 1
ATOM 2602 O O . ALA A 1 342 ? -21.993 0.179 27.638 1.00 95.44 342 ALA A O 1
ATOM 2603 N N . LEU A 1 343 ? -22.640 -1.490 29.000 1.00 94.69 343 LEU A N 1
ATOM 2604 C CA . LEU A 1 343 ? -23.979 -0.950 29.264 1.00 94.69 343 LEU A CA 1
ATOM 2605 C C . LEU A 1 343 ? -23.920 0.384 30.016 1.00 94.69 343 LEU A C 1
ATOM 2607 O O . LEU A 1 343 ? -24.665 1.309 29.687 1.00 94.69 343 LEU A O 1
ATOM 2611 N N . ALA A 1 344 ? -23.032 0.500 31.005 1.00 94.44 344 ALA A N 1
ATOM 2612 C CA . ALA A 1 344 ? -22.817 1.751 31.726 1.00 94.44 344 ALA A CA 1
ATOM 2613 C C . ALA A 1 344 ? -22.278 2.850 30.795 1.00 94.44 344 ALA A C 1
ATOM 2615 O O . ALA A 1 344 ? -22.767 3.981 30.816 1.00 94.44 344 ALA A O 1
ATOM 2616 N N . PHE A 1 345 ? -21.325 2.505 29.925 1.00 95.06 345 PHE A N 1
ATOM 2617 C CA . PHE A 1 345 ? -20.724 3.425 28.965 1.00 95.06 345 PHE A CA 1
ATOM 2618 C C . PHE A 1 345 ? -21.752 4.000 27.983 1.00 95.06 345 PHE A C 1
ATOM 2620 O O . PHE A 1 345 ? -21.810 5.219 27.796 1.00 95.06 345 PHE A O 1
ATOM 2627 N N . VAL A 1 346 ? -22.595 3.157 27.371 1.00 94.12 346 VAL A N 1
ATOM 2628 C CA . VAL A 1 346 ? -23.584 3.634 26.385 1.00 94.12 346 VAL A CA 1
ATOM 2629 C C . VAL A 1 346 ? -24.666 4.514 27.023 1.00 94.12 346 VAL A C 1
ATOM 2631 O O . VAL A 1 346 ? -25.069 5.495 26.403 1.00 94.12 346 VAL A O 1
ATOM 2634 N N . ARG A 1 347 ? -25.065 4.244 28.278 1.00 92.81 347 ARG A N 1
ATOM 2635 C CA . ARG A 1 347 ? -25.983 5.109 29.051 1.00 92.81 347 ARG A CA 1
ATOM 2636 C C . ARG A 1 347 ? -25.371 6.480 29.336 1.00 92.81 347 ARG A C 1
ATOM 2638 O O . ARG A 1 347 ? -25.992 7.506 29.057 1.00 92.81 347 ARG A O 1
ATOM 2645 N N . ALA A 1 348 ? -24.119 6.510 29.796 1.00 91.06 348 ALA A N 1
ATOM 2646 C CA . ALA A 1 348 ? -23.405 7.758 30.067 1.00 91.06 348 ALA A CA 1
ATOM 2647 C C . ALA A 1 348 ? -23.259 8.635 28.807 1.00 91.06 348 ALA A C 1
ATOM 2649 O O . ALA A 1 348 ? -23.373 9.861 28.868 1.00 91.06 348 ALA A O 1
ATOM 2650 N N . CYS A 1 349 ? -23.076 8.008 27.639 1.00 87.12 349 CYS A N 1
ATOM 2651 C CA . CYS A 1 349 ? -22.978 8.707 26.358 1.00 87.12 349 CYS A CA 1
ATOM 2652 C C . CYS A 1 349 ? -24.269 9.436 25.947 1.00 87.12 349 CYS A C 1
ATOM 2654 O O . CYS A 1 349 ? -24.170 10.440 25.241 1.00 87.12 349 CYS A O 1
ATOM 2656 N N . THR A 1 350 ? -25.445 8.956 26.367 1.00 80.88 350 THR A N 1
ATOM 2657 C CA . THR A 1 350 ? -26.749 9.577 26.067 1.00 80.88 350 THR A CA 1
ATOM 2658 C C . THR A 1 350 ? -27.180 10.631 27.084 1.00 80.88 350 THR A C 1
ATOM 2660 O O . THR A 1 350 ? -27.902 11.557 26.732 1.00 80.88 350 THR A O 1
ATOM 2663 N N . GLU A 1 351 ? -26.706 10.536 28.327 1.00 73.88 351 GLU A N 1
ATOM 2664 C CA . GLU A 1 351 ? -27.053 11.462 29.418 1.00 73.88 351 GLU A CA 1
ATOM 2665 C C . GLU A 1 351 ? -26.192 12.745 29.428 1.00 73.88 351 GLU A C 1
ATOM 2667 O O . GLU A 1 351 ? -26.357 13.606 30.289 1.00 73.88 351 GLU A O 1
ATOM 2672 N N . GLY A 1 352 ? -25.275 12.908 28.466 1.00 53.19 352 GLY A N 1
ATOM 2673 C CA . GLY A 1 352 ? -24.440 14.109 28.326 1.00 53.19 352 GLY A CA 1
ATOM 2674 C C . GLY A 1 352 ? -23.221 14.172 29.258 1.00 53.19 352 GLY A C 1
ATOM 2675 O O . GLY A 1 352 ? -22.542 15.197 29.296 1.00 53.19 352 GLY A O 1
ATOM 2676 N N . SER A 1 353 ? -22.896 13.089 29.969 1.00 41.75 353 SER A N 1
ATOM 2677 C CA . SER A 1 353 ? -21.736 13.017 30.867 1.00 41.75 353 SER A CA 1
ATOM 2678 C C . SER A 1 353 ? -20.647 12.135 30.258 1.00 41.75 353 SER A C 1
ATOM 2680 O O . SER A 1 353 ? -20.626 10.923 30.459 1.00 41.75 353 SER A O 1
ATOM 2682 N N . ALA A 1 354 ? -19.720 12.722 29.497 1.00 35.44 354 ALA A N 1
ATOM 2683 C CA . ALA A 1 354 ? -18.482 12.016 29.169 1.00 35.44 354 ALA A CA 1
ATOM 2684 C C . ALA A 1 354 ? -17.688 11.765 30.470 1.00 35.44 354 ALA A C 1
ATOM 2686 O O . ALA A 1 354 ? -17.529 12.710 31.250 1.00 35.44 354 ALA A O 1
ATOM 2687 N N . PRO A 1 355 ? -17.172 10.549 30.737 1.00 38.81 355 PRO A N 1
ATOM 2688 C CA . PRO A 1 355 ? -16.273 10.352 31.864 1.00 38.81 355 PRO A CA 1
ATOM 2689 C C . PRO A 1 355 ? -15.015 11.194 31.632 1.00 38.81 355 PRO A C 1
ATOM 2691 O O . PRO A 1 355 ? -14.391 11.139 30.571 1.00 38.81 355 PRO A O 1
ATOM 2694 N N . ALA A 1 356 ? -14.703 12.037 32.614 1.00 38.47 356 ALA A N 1
ATOM 2695 C CA . ALA A 1 356 ? -13.568 12.938 32.576 1.00 38.47 356 ALA A CA 1
ATOM 2696 C C . ALA A 1 356 ? -12.266 12.150 32.386 1.00 38.47 356 ALA A C 1
ATOM 2698 O O . ALA A 1 356 ? -11.975 11.216 33.131 1.00 38.47 356 ALA A O 1
ATOM 2699 N N . ASP A 1 357 ? -11.493 12.582 31.395 1.00 36.66 357 ASP A N 1
ATOM 2700 C CA . ASP A 1 357 ? -10.107 12.213 31.138 1.00 36.66 357 ASP A CA 1
ATOM 2701 C C . ASP A 1 357 ? -9.287 12.328 32.436 1.00 36.66 357 ASP A C 1
ATOM 2703 O O . ASP A 1 357 ? -8.901 13.417 32.876 1.00 36.66 357 ASP A O 1
ATOM 2707 N N . SER A 1 358 ? -9.082 11.199 33.116 1.00 40.34 358 SER A N 1
ATOM 2708 C CA . SER A 1 358 ? -8.328 11.121 34.362 1.00 40.34 358 SER A CA 1
ATOM 2709 C C . SER A 1 358 ? -6.834 11.154 34.054 1.00 40.34 358 SER A C 1
ATOM 2711 O O . SER A 1 358 ? -6.153 10.135 34.164 1.00 40.34 358 SER A O 1
ATOM 2713 N N . ARG A 1 359 ? -6.341 12.318 33.622 1.00 42.62 359 ARG A N 1
ATOM 2714 C CA . ARG A 1 359 ? -4.930 12.741 33.640 1.00 42.62 359 ARG A CA 1
ATOM 2715 C C . ARG A 1 359 ? -4.828 14.207 33.198 1.00 42.62 359 ARG A C 1
ATOM 2717 O O . ARG A 1 359 ? -4.335 14.531 32.123 1.00 42.62 359 ARG A O 1
ATOM 2724 N N . ARG A 1 360 ? -5.252 15.128 34.069 1.00 37.47 360 ARG A N 1
ATOM 2725 C CA . ARG A 1 360 ? -4.680 16.481 34.084 1.00 37.47 360 ARG A CA 1
ATOM 2726 C C . ARG A 1 360 ? -3.842 16.668 35.333 1.00 37.47 360 ARG A C 1
ATOM 2728 O O . ARG A 1 360 ? -4.334 16.781 36.449 1.00 37.47 360 ARG A O 1
ATOM 2735 N N . ASP A 1 361 ? -2.558 16.613 35.035 1.00 35.22 361 ASP A N 1
ATOM 2736 C CA . ASP A 1 361 ? -1.392 17.010 35.788 1.00 35.22 361 ASP A CA 1
ATOM 2737 C C . ASP A 1 361 ? -1.621 18.270 36.643 1.00 35.22 361 ASP A C 1
ATOM 2739 O O . ASP A 1 361 ? -2.082 19.311 36.165 1.00 35.22 361 ASP A O 1
ATOM 2743 N N . MET A 1 362 ? -1.298 18.139 37.927 1.00 37.88 362 MET A N 1
ATOM 2744 C CA . MET A 1 362 ? -1.244 19.213 38.911 1.00 37.88 362 MET A CA 1
ATOM 2745 C C . MET A 1 362 ? 0.082 19.961 38.731 1.00 37.88 362 MET A C 1
ATOM 2747 O O . MET A 1 362 ? 1.102 19.571 39.294 1.00 37.88 362 MET A O 1
ATOM 2751 N N . GLY A 1 363 ? 0.072 21.056 37.970 1.00 31.75 363 GLY A N 1
ATOM 2752 C CA . GLY A 1 363 ? 1.166 22.032 37.973 1.00 31.75 363 GLY A CA 1
ATOM 2753 C C . GLY A 1 363 ? 1.018 23.015 39.146 1.00 31.75 363 GLY A C 1
ATOM 2754 O O . GLY A 1 363 ? -0.078 23.550 39.336 1.00 31.75 363 GLY A O 1
ATOM 2755 N N . PRO A 1 364 ? 2.071 23.278 39.945 1.00 44.41 364 PRO A N 1
ATOM 2756 C CA . PRO A 1 364 ? 1.968 24.128 41.122 1.00 44.41 364 PRO A CA 1
ATOM 2757 C C . PRO A 1 364 ? 1.870 25.608 40.742 1.00 44.41 364 PRO A C 1
ATOM 2759 O O . PRO A 1 364 ? 2.446 26.079 39.759 1.00 44.41 364 PRO A O 1
ATOM 2762 N N . GLY A 1 365 ? 1.108 26.335 41.557 1.00 33.53 365 GLY A N 1
ATOM 2763 C CA . GLY A 1 365 ? 0.826 27.751 41.404 1.00 33.53 365 GLY A CA 1
ATOM 2764 C C . GLY A 1 365 ? 2.059 28.651 41.457 1.00 33.53 365 GLY A C 1
ATOM 2765 O O . GLY A 1 365 ? 3.033 28.402 42.165 1.00 33.53 365 GLY A O 1
ATOM 2766 N N . ARG A 1 366 ? 1.952 29.761 40.724 1.00 39.88 366 ARG A N 1
ATOM 2767 C CA . ARG A 1 366 ? 2.788 30.949 40.887 1.00 39.88 366 ARG A CA 1
ATOM 2768 C C . ARG A 1 366 ? 2.492 31.625 42.229 1.00 39.88 366 ARG A C 1
ATOM 2770 O O . ARG A 1 366 ? 1.348 31.997 42.481 1.00 39.88 366 ARG A O 1
ATOM 2777 N N . GLN A 1 367 ? 3.536 31.878 43.009 1.00 36.72 367 GLN A N 1
ATOM 2778 C CA . GLN A 1 367 ? 3.663 33.036 43.897 1.00 36.72 367 GLN A CA 1
ATOM 2779 C C . GLN A 1 367 ? 5.107 33.543 43.788 1.00 36.72 367 GLN A C 1
ATOM 2781 O O . GLN A 1 367 ? 6.026 32.727 43.833 1.00 36.72 367 GLN A O 1
ATOM 2786 N N . GLY A 1 368 ? 5.279 34.863 43.654 1.00 36.78 368 GLY A N 1
ATOM 2787 C CA . GLY A 1 368 ? 6.575 35.554 43.614 1.00 36.78 368 GLY A CA 1
ATOM 2788 C C . GLY A 1 368 ? 6.866 36.198 42.275 1.00 36.78 368 GLY A C 1
ATOM 2789 O O . GLY A 1 368 ? 7.503 35.515 41.447 1.00 36.78 368 GLY A O 1
#

Secondary structure (DSSP, 8-state):
--TTHHHH-THHHHHHHHHHHHTTPPPPHHHHHHHHHGGGGGGGS-HHHHHHHHHHHHTSSSHHHHHHHHHHTT-HHHH-GGGGGGTT----TT--S-HHHHHHHHHHHHHHHHHHTSSS--GGGS-SHHHHHHHHHHGGGHHHHHHHHHSBSSSS-BHHHHHHHHHHHTTTTHHHHEEE-TTS-EEETTHHHHHHHHHHHHHHHTT--HHHHHHHHHHHHHTTHHHHHHTSSS--HHHHHHHHHHHGGGHHHHHHHHHHHHHHT-SSPPPHHHHHHHHHHHHHHHHHHHTSIIIIIS---S--HHHHHHHHTPPSSHHHHHHHHHHHHHHHTTS--SHHHHHHHHHHHHTT-PPP-S----PPPP--

Radius of gyration: 24.24 Å; chains: 1; bounding box: 60×53×80 Å

Foldseek 3Di:
DPLCPCVVPVLVLLVVLQCCVLVVHDDDPSNLVSSLVSQVVLLVHDLQSLLVSLLSLLPRLANLSSLVVCVVSVNNCSLVVLLVLQVQADDFPPAPDGRQLLLSQLSRLLSLLLLLLALDRDPVSLVDPLSVVLSVLCVVCSVVVVVQQQDDQPPDHGLSSLLSLLSSQLQSQQSVQWDQDPVRDTDRPCSLVSSLVSQLVSCVSSVHDPRSSCLSSLLSNCLCVLVVVLVDPAQALLNLQVQCVSSPSNSLSSLSSNLSSQSSRDPDDDDPVSSVSSSRSSSVNSCCVPVVCCQRHNPDQLDDLVRLCVLPVDDDDVVSVVLSVVLSSCSSNVNDDHNVSSSVSSVCVVVVHDPDDPDDDDDDDDDD

Sequence (368 aa):
AAPTAIQDDPLRALRAVRLAVSLELQIEPATLGHVRAARDHLAAVSTERTRDELMRMLQAPRPGRLLRLLDHLGLLTAVLPELEPLRDLAQPAPHVFRGLDHTLSVVDRLGDLLRALEPLPGEDAVADLTLGEASLRLGRFREALDEYLRQEVSSGHSRRHLLFLAAALHDAGKAATGQLSQDGRLRFLGHEEQGASLAAGCARRLRLSADEADFVAGVVRHHMRPETLQAAAAVTPRAAYRFFRDCGPVGVAVILLSLADMLGKYASPPPQAEWAGRVGVARSLLEAAFEQESRVVNPPRLLDGDDVMHALSLVPGPAVGELLERLREAQAEGGVTTKEEALAFVRACTEGSAPADSRRDMGPGRQG

pLDDT: mean 91.2, std 12.68, range [31.75, 98.88]